Protein 4BPK (pdb70)

Secondary structure (DSSP, 8-state):
-HHHHHHHHHHHHHHHHHHTT--S-HHHHHHHHHHHHHHHHHHHTHHHHHHHHTT----TTTHHHHHHHHHHHHTTT---HHHHHHHHHHHHHHHHHHHHTT-TTHHHHHHHHHHHHIIIIIHHHHHHTT-HHHHHHH-/-HHHHHHHHHHHHHHHHHTT--S-HHHHHHHHHHHHHHHHHHHTHHHHHHHHTT----TTTHHHHHHHHHHHHTTT---HHHHHHHHHHHHHHHHHHHHTT-THHHHHHHHHHHHHIIIIIHHHHHHTTHHHHHHHH-/-------------/-------------

Sequence (303 aa):
MSQSNRELVVDFLSYKKLLSSQKGYYSWSQMAAVVKQALREAGDEFELRYRRRAFSDLTSQLHHITPGTAYQSFEQQVVVNELFRRDGVNWGRIVAFFSFGGALCVESVDKEMQQVLVSRIAAWMATYYLNDDHHLLEPWIQENGGWDTFVELYSQSSNREELVVDFLSYKKLSSQKGYSWSQMAAVKQQALREAGDEFELRYRRAFSSDLTSQLHITPGTAYQSFEQVVNELFRDGVNWGRIVAFFSFGGALCVESSVDKEMQVLLVSRIAAWMATYLNDHLEPWIQENGGWDTFVELYARIGARMADLNQYARRIGARMADLNQY

Radius of gyration: 21.23 Å; Cα contacts (8 Å, |Δi|>4): 357; chains: 4; bounding box: 52×61×43 Å

B-factor: mean 47.4, std 17.49, range [17.26, 130.17]

Foldseek 3Di:
DVVVVVVVVQVVVQVVQVVVPHGPDPVSLLVVLLVVLLVVVCVVCVVVLCVVLVVDDDDPVCLVVVLVVVLCVLQVPHDDVNSVSVNVNVLVSSCVVCVVVVNNVCNVVSVVVSVVCCVPPPQVVCVVQPHSSVVSVVD/DVVVVVVVLVVVQVVQVVVVHGPDPVSLLVVLLVVLLVVLCVVCVPVNCVVLVVDDDDPVCLVVSLCVVLCVLAVPHDDVSSVSVNVNVLVSSCVVCVVVPNNVCNVVSVVVSVVCCVPPVVVVQVVVPHSSVVSVVD/DVVVPQVVVCPCD/DVVVPQVVVCCCD

InterPro domains:
  IPR002475 Bcl2-like [PS50062] (90-190)
  IPR003093 Apoptosis regulator, Bcl-2 protein, BH4 [PF02180] (1-26)
  IPR003093 Apoptosis regulator, Bcl-2 protein, BH4 [PS50063] (5-24)
  IPR003093 Apoptosis regulator, Bcl-2 protein, BH4 [SM00265] (1-27)
  IPR004725 Apoptosis regulator, Bcl-2/ BclX [TIGR00865] (1-233)
  IPR013279 Apoptosis regulator, Bcl-X [PR01864] (1-16)
  IPR013279 Apoptosis regulator, Bcl-X [PR01864] (17-32)
  IPR013279 Apoptosis regulator, Bcl-X [PR01864] (80-96)
  IPR013279 Apoptosis regulator, Bcl-X [PR01864] (99-110)
  IPR013279 Apoptosis regulator, Bcl-X [PR01864] (118-129)
  IPR020717 Apoptosis regulator, Bcl-2, BH1 motif, conserved site [PS01080] (130-148)
  IPR020726 Apoptosis regulator, Bcl-2, BH2 motif, conserved site [PS01258] (181-192)
  IPR020728 Apoptosis regulator, Bcl-2, BH3 motif, conserved site [PS01259] (86-100)
  IPR020731 Apoptosis regulator, Bcl-2, BH4 motif, conserved site [PS01260] (4-24)
  IPR026298 Bcl-2 family [PR01862] (123-135)
  IPR026298 Bcl-2 family [PR01862] (136-164)
  IPR026298 Bcl-2 family [PR01862] (165-189)
  IPR026298 Bcl-2 family [PTHR11256] (2-211)
  IPR026298 Bcl-2 family [cd06845] (81-194)
  IPR036834 Bcl-2-like superfamily [G3DSA:1.10.437.10] (1-209)

Structure (mmCIF, N/CA/C/O backbone):
data_4BPK
#
_entry.id   4BPK
#
_cell.length_a   65.175
_cell.length_b   72.133
_cell.length_c   80.579
_cell.angle_alpha   90.00
_cell.angle_beta   90.00
_cell.angle_gamma   90.00
#
_symmetry.space_group_name_H-M   'P 21 21 21'
#
loop_
_entity.id
_entity.type
_entity.pdbx_description
1 polymer 'BCL-2-LIKE PROTEIN 1'
2 polymer 'ALPHA BETA BH3-PEPTIDE'
3 non-polymer 'CADMIUM ION'
4 non-polymer 1,2-ETHANEDIOL
5 water water
#
loop_
_atom_site.group_PDB
_atom_site.id
_atom_site.type_symbol
_atom_site.label_atom_id
_atom_site.label_alt_id
_atom_site.label_comp_id
_atom_site.label_asym_id
_atom_site.label_entity_id
_atom_site.label_seq_id
_atom_site.pdbx_PDB_ins_code
_atom_site.Cartn_x
_atom_site.Cartn_y
_atom_site.Cartn_z
_atom_site.occupancy
_atom_site.B_iso_or_equiv
_atom_site.auth_seq_id
_atom_site.auth_comp_id
_atom_site.auth_asym_id
_atom_site.auth_atom_id
_atom_site.pdbx_PDB_model_num
ATOM 1 N N . MET A 1 5 ? 22.626 -42.431 -26.465 1.00 75.82 1 MET A N 1
ATOM 2 C CA . MET A 1 5 ? 22.652 -42.995 -25.118 1.00 71.68 1 MET A CA 1
ATOM 3 C C . MET A 1 5 ? 23.761 -42.395 -24.251 1.00 65.88 1 MET A C 1
ATOM 4 O O . MET A 1 5 ? 23.537 -42.063 -23.084 1.00 61.05 1 MET A O 1
ATOM 9 N N . SER A 1 6 ? 24.954 -42.254 -24.822 1.00 62.92 2 SER A N 1
ATOM 10 C CA . SER A 1 6 ? 26.098 -41.759 -24.065 1.00 59.04 2 SER A CA 1
ATOM 11 C C . SER A 1 6 ? 25.968 -40.279 -23.719 1.00 54.14 2 SER A C 1
ATOM 12 O O . SER A 1 6 ? 26.330 -39.862 -22.618 1.00 49.24 2 SER A O 1
ATOM 15 N N . GLN A 1 7 ? 25.470 -39.491 -24.670 1.00 51.16 3 GLN A N 1
ATOM 16 C CA . GLN A 1 7 ? 25.292 -38.066 -24.456 1.00 49.92 3 GLN A CA 1
ATOM 17 C C . GLN A 1 7 ? 24.226 -37.847 -23.387 1.00 44.88 3 GLN A C 1
ATOM 18 O O . GLN A 1 7 ? 24.369 -36.981 -22.530 1.00 43.60 3 GLN A O 1
ATOM 24 N N . SER A 1 8 ? 23.161 -38.642 -23.449 1.00 42.75 4 SER A N 1
ATOM 25 C CA . SER A 1 8 ? 22.079 -38.574 -22.477 1.00 40.39 4 SER A CA 1
ATOM 26 C C . SER A 1 8 ? 22.603 -38.889 -21.089 1.00 32.45 4 SER A C 1
ATOM 27 O O . SER A 1 8 ? 22.272 -38.213 -20.131 1.00 28.91 4 SER A O 1
ATOM 30 N N . ASN A 1 9 ? 23.409 -39.941 -20.987 1.00 33.17 5 ASN A N 1
ATOM 31 C CA . ASN A 1 9 ? 23.916 -40.360 -19.687 1.00 31.88 5 ASN A CA 1
ATOM 32 C C . ASN A 1 9 ? 24.812 -39.305 -19.101 1.00 30.21 5 ASN A C 1
ATOM 33 O O . ASN A 1 9 ? 24.720 -38.992 -17.926 1.00 27.21 5 ASN A O 1
ATOM 38 N N . ARG A 1 10 ? 25.689 -38.769 -19.941 1.00 28.41 6 ARG A N 1
ATOM 39 C CA . ARG A 1 10 ? 26.569 -37.684 -19.560 1.00 32.24 6 ARG A CA 1
ATOM 40 C C . ARG A 1 10 ? 25.755 -36.491 -19.035 1.00 29.85 6 ARG A C 1
ATOM 41 O O . ARG A 1 10 ? 26.071 -35.944 -17.984 1.00 28.65 6 ARG A O 1
ATOM 49 N N . GLU A 1 11 ? 24.694 -36.117 -19.753 1.00 29.70 7 GLU A N 1
ATOM 50 C CA . GLU A 1 11 ? 23.854 -34.983 -19.347 1.00 30.72 7 GLU A CA 1
ATOM 51 C C . GLU A 1 11 ? 23.202 -35.218 -18.002 1.00 24.07 7 GLU A C 1
ATOM 52 O O . GLU A 1 11 ? 23.025 -34.292 -17.227 1.00 21.01 7 GLU A O 1
ATOM 58 N N . LEU A 1 12 ? 22.786 -36.462 -17.755 1.00 21.86 8 LEU A N 1
ATOM 59 C CA . LEU A 1 12 ? 22.156 -36.804 -16.503 1.00 19.04 8 LEU A CA 1
ATOM 60 C C . LEU A 1 12 ? 23.127 -36.680 -15.324 1.00 17.33 8 LEU A C 1
ATOM 61 O O . LEU A 1 12 ? 22.786 -36.134 -14.277 1.00 18.62 8 LEU A O 1
ATOM 66 N N . VAL A 1 13 ? 24.325 -37.230 -15.483 1.00 18.94 9 VAL A N 1
ATOM 67 C CA . VAL A 1 13 ? 25.376 -37.066 -14.481 1.00 18.14 9 VAL A CA 1
ATOM 68 C C . VAL A 1 13 ? 25.664 -35.582 -14.183 1.00 18.82 9 VAL A C 1
ATOM 69 O O . VAL A 1 13 ? 25.682 -35.162 -13.030 1.00 21.31 9 VAL A O 1
ATOM 73 N N . VAL A 1 14 ? 25.888 -34.800 -15.226 1.00 21.37 10 VAL A N 1
ATOM 74 C CA . VAL A 1 14 ? 26.210 -33.382 -15.042 1.00 25.41 10 VAL A CA 1
ATOM 75 C C . VAL A 1 14 ? 25.061 -32.650 -14.354 1.00 23.34 10 VAL A C 1
ATOM 76 O O . VAL A 1 14 ? 25.275 -31.825 -13.481 1.00 23.52 10 VAL A O 1
ATOM 80 N N . ASP A 1 15 ? 23.836 -32.983 -14.730 1.00 23.71 11 ASP A N 1
ATOM 81 C CA . ASP A 1 15 ? 22.688 -32.366 -14.098 1.00 21.83 11 ASP A CA 1
ATOM 82 C C . ASP A 1 15 ? 22.665 -32.636 -12.599 1.00 22.61 11 ASP A C 1
ATOM 83 O O . ASP A 1 15 ? 22.513 -31.716 -11.796 1.00 20.76 11 ASP A O 1
ATOM 88 N N . PHE A 1 16 ? 22.859 -33.895 -12.216 1.00 21.33 12 PHE A N 1
ATOM 89 C CA . PHE A 1 16 ? 22.759 -34.273 -10.817 1.00 22.16 12 PHE A CA 1
ATOM 90 C C . PHE A 1 16 ? 23.903 -33.670 -9.997 1.00 22.01 12 PHE A C 1
ATOM 91 O O . PHE A 1 16 ? 23.691 -33.101 -8.914 1.00 22.80 12 PHE A O 1
ATOM 99 N N . LEU A 1 17 ? 25.113 -33.781 -10.536 1.00 23.79 13 LEU A N 1
ATOM 100 C CA . LEU A 1 17 ? 26.267 -33.166 -9.908 1.00 23.01 13 LEU A CA 1
ATOM 101 C C . LEU A 1 17 ? 26.131 -31.655 -9.755 1.00 28.16 13 LEU A C 1
ATOM 102 O O . LEU A 1 17 ? 26.489 -31.126 -8.715 1.00 28.78 13 LEU A O 1
ATOM 107 N N . SER A 1 18 ? 25.626 -30.974 -10.784 1.00 28.23 14 SER A N 1
ATOM 108 C CA . SER A 1 18 ? 25.354 -29.536 -10.686 1.00 25.85 14 SER A CA 1
ATOM 109 C C . SER A 1 18 ? 24.465 -29.241 -9.485 1.00 31.23 14 SER A C 1
ATOM 110 O O . SER A 1 18 ? 24.736 -28.314 -8.719 1.00 31.33 14 SER A O 1
ATOM 113 N N . TYR A 1 19 ? 23.395 -30.025 -9.336 1.00 25.06 15 TYR A N 1
ATOM 114 C CA . TYR A 1 19 ? 22.441 -29.838 -8.248 1.00 26.47 15 TYR A CA 1
ATOM 115 C C . TYR A 1 19 ? 23.075 -29.988 -6.868 1.00 30.74 15 TYR A C 1
ATOM 116 O O . TYR A 1 19 ? 22.928 -29.119 -6.001 1.00 32.44 15 TYR A O 1
ATOM 125 N N A LYS A 1 20 ? 23.762 -31.101 -6.660 0.68 31.90 16 LYS A N 1
ATOM 126 N N B LYS A 1 20 ? 23.801 -31.089 -6.680 0.32 31.43 16 LYS A N 1
ATOM 127 C CA A LYS A 1 20 ? 24.353 -31.396 -5.368 0.68 33.36 16 LYS A CA 1
ATOM 128 C CA B LYS A 1 20 ? 24.471 -31.404 -5.418 0.32 33.12 16 LYS A CA 1
ATOM 129 C C A LYS A 1 20 ? 25.452 -30.415 -5.005 0.68 34.25 16 LYS A C 1
ATOM 130 C C B LYS A 1 20 ? 25.374 -30.290 -4.929 0.32 34.16 16 LYS A C 1
ATOM 131 O O A LYS A 1 20 ? 25.606 -30.050 -3.842 0.68 35.46 16 LYS A O 1
ATOM 132 O O B LYS A 1 20 ? 25.247 -29.824 -3.796 0.32 35.57 16 LYS A O 1
ATOM 143 N N A LEU A 1 21 ? 26.207 -29.972 -6.001 0.68 31.06 17 LEU A N 1
ATOM 144 N N B LEU A 1 21 ? 26.305 -29.891 -5.788 0.32 31.74 17 LEU A N 1
ATOM 145 C CA A LEU A 1 21 ? 27.196 -28.933 -5.763 0.68 34.30 17 LEU A CA 1
ATOM 146 C CA B LEU A 1 21 ? 27.237 -28.820 -5.478 0.32 35.14 17 LEU A CA 1
ATOM 147 C C A LEU A 1 21 ? 26.549 -27.631 -5.302 0.68 38.22 17 LEU A C 1
ATOM 148 C C B LEU A 1 21 ? 26.501 -27.549 -5.074 0.32 38.48 17 LEU A C 1
ATOM 149 O O A LEU A 1 21 ? 27.103 -26.924 -4.460 0.68 39.95 17 LEU A O 1
ATOM 150 O O B LEU A 1 21 ? 26.881 -26.882 -4.110 0.32 40.52 17 LEU A O 1
ATOM 159 N N A SER A 1 22 ? 25.380 -27.319 -5.850 0.68 34.91 18 SER A N 1
ATOM 160 N N B SER A 1 22 ? 25.440 -27.232 -5.812 0.32 35.64 18 SER A N 1
ATOM 161 C CA A SER A 1 22 ? 24.719 -26.054 -5.515 0.68 36.87 18 SER A CA 1
ATOM 162 C CA B SER A 1 22 ? 24.639 -26.042 -5.540 0.32 37.37 18 SER A CA 1
ATOM 163 C C A SER A 1 22 ? 24.023 -26.080 -4.156 0.68 40.35 18 SER A C 1
ATOM 164 C C B SER A 1 22 ? 24.023 -26.077 -4.150 0.32 40.18 18 SER A C 1
ATOM 165 O O A SER A 1 22 ? 23.823 -25.038 -3.529 0.68 40.15 18 SER A O 1
ATOM 166 O O B SER A 1 22 ? 23.873 -25.040 -3.502 0.32 42.80 18 SER A O 1
ATOM 171 N N . GLN A 1 23 ? 23.666 -27.270 -3.692 1.00 36.54 19 GLN A N 1
ATOM 172 C CA . GLN A 1 23 ? 23.030 -27.410 -2.393 1.00 44.76 19 GLN A CA 1
ATOM 173 C C . GLN A 1 23 ? 23.993 -27.109 -1.248 1.00 49.35 19 GLN A C 1
ATOM 174 O O . GLN A 1 23 ? 23.565 -26.820 -0.129 1.00 48.12 19 GLN A O 1
ATOM 180 N N . LYS A 1 24 ? 25.286 -27.186 -1.542 1.00 48.45 20 LYS A N 1
ATOM 181 C CA . LYS A 1 24 ? 26.324 -26.921 -0.555 1.00 56.22 20 LYS A CA 1
ATOM 182 C C . LYS A 1 24 ? 26.955 -25.566 -0.814 1.00 59.58 20 LYS A C 1
ATOM 183 O O . LYS A 1 24 ? 27.870 -25.160 -0.107 1.00 60.22 20 LYS A O 1
ATOM 189 N N . GLY A 1 25 ? 26.471 -24.872 -1.839 1.00 58.13 21 GLY A N 1
ATOM 190 C CA . GLY A 1 25 ? 26.941 -23.528 -2.124 1.00 58.24 21 GLY A CA 1
ATOM 191 C C . GLY A 1 25 ? 27.978 -23.384 -3.226 1.00 56.02 21 GLY A C 1
ATOM 192 O O . GLY A 1 25 ? 28.505 -22.294 -3.435 1.00 58.27 21 GLY A O 1
ATOM 193 N N A TYR A 1 26 ? 28.254 -24.486 -3.927 0.80 48.28 22 TYR A N 1
ATOM 194 N N B TYR A 1 26 ? 28.285 -24.460 -3.942 0.20 49.31 22 TYR A N 1
ATOM 195 C CA A TYR A 1 26 ? 29.236 -24.509 -5.008 0.80 48.00 22 TYR A CA 1
ATOM 196 C CA B TYR A 1 26 ? 29.230 -24.341 -5.050 0.20 48.63 22 TYR A CA 1
ATOM 197 C C A TYR A 1 26 ? 28.552 -24.533 -6.390 0.80 44.47 22 TYR A C 1
ATOM 198 C C B TYR A 1 26 ? 28.546 -24.539 -6.401 0.20 45.49 22 TYR A C 1
ATOM 199 O O A TYR A 1 26 ? 27.327 -24.445 -6.480 0.80 46.70 22 TYR A O 1
ATOM 200 O O B TYR A 1 26 ? 27.320 -24.584 -6.482 0.20 44.62 22 TYR A O 1
ATOM 217 N N . SER A 1 27 ? 29.340 -24.639 -7.461 1.00 43.62 23 SER A N 1
ATOM 218 C CA . SER A 1 27 ? 28.784 -24.807 -8.811 1.00 41.64 23 SER A CA 1
ATOM 219 C C . SER A 1 27 ? 29.667 -25.651 -9.753 1.00 40.48 23 SER A C 1
ATOM 220 O O . SER A 1 27 ? 30.887 -25.692 -9.621 1.00 44.02 23 SER A O 1
ATOM 223 N N . TRP A 1 28 ? 29.022 -26.311 -10.706 1.00 36.59 24 TRP A N 1
ATOM 224 C CA . TRP A 1 28 ? 29.668 -27.156 -11.708 1.00 33.86 24 TRP A CA 1
ATOM 225 C C . TRP A 1 28 ? 30.386 -26.311 -12.745 1.00 39.56 24 TRP A C 1
ATOM 226 O O . TRP A 1 28 ? 31.477 -26.657 -13.199 1.00 38.88 24 TRP A O 1
ATOM 237 N N . SER A 1 29 ? 29.780 -25.183 -13.102 1.00 40.01 25 SER A N 1
ATOM 238 C CA . SER A 1 29 ? 30.290 -24.345 -14.174 1.00 39.42 25 SER A CA 1
ATOM 239 C C . SER A 1 29 ? 29.645 -22.980 -14.073 1.00 40.11 25 SER A C 1
ATOM 240 O O . SER A 1 29 ? 28.701 -22.794 -13.300 1.00 38.61 25 SER A O 1
ATOM 243 N N . GLN A 1 30 ? 30.156 -22.027 -14.852 1.00 40.76 26 GLN A N 1
ATOM 244 C CA . GLN A 1 30 ? 29.565 -20.690 -14.910 1.00 42.93 26 GLN A CA 1
ATOM 245 C C . GLN A 1 30 ? 28.115 -20.755 -15.404 1.00 42.14 26 GLN A C 1
ATOM 246 O O . GLN A 1 30 ? 27.214 -20.182 -14.790 1.00 44.17 26 GLN A O 1
ATOM 252 N N . MET A 1 31 ? 27.878 -21.482 -16.536 1.00 37.67 83 MET A N 1
ATOM 253 C CA . MET A 1 31 ? 26.499 -21.674 -17.026 1.00 31.10 83 MET A CA 1
ATOM 254 C C . MET A 1 31 ? 25.603 -22.276 -15.957 1.00 37.08 83 MET A C 1
ATOM 255 O O . MET A 1 31 ? 24.462 -21.847 -15.811 1.00 33.43 83 MET A O 1
ATOM 260 N N . ALA A 1 32 ? 26.095 -23.260 -15.199 1.00 31.34 84 ALA A N 1
ATOM 261 C CA . ALA A 1 32 ? 25.252 -23.839 -14.146 1.00 29.88 84 ALA A CA 1
ATOM 262 C C . ALA A 1 32 ? 24.998 -22.815 -13.039 1.00 32.59 84 ALA A C 1
ATOM 263 O O . ALA A 1 32 ? 23.915 -22.784 -12.424 1.00 31.23 84 ALA A O 1
ATOM 265 N N . ALA A 1 33 ? 25.982 -21.959 -12.794 1.00 31.79 85 ALA A N 1
ATOM 266 C CA . ALA A 1 33 ? 25.799 -20.891 -11.819 1.00 36.36 85 ALA A CA 1
ATOM 267 C C . ALA A 1 33 ? 24.698 -19.914 -12.253 1.00 32.49 85 ALA A C 1
ATOM 268 O O . ALA A 1 33 ? 23.886 -19.506 -11.440 1.00 32.57 85 ALA A O 1
ATOM 270 N N A VAL A 1 34 ? 24.694 -19.557 -13.534 0.50 34.90 86 VAL A N 1
ATOM 271 N N B VAL A 1 34 ? 24.692 -19.558 -13.534 0.50 34.89 86 VAL A N 1
ATOM 272 C CA A VAL A 1 34 ? 23.698 -18.641 -14.093 0.50 32.92 86 VAL A CA 1
ATOM 273 C CA B VAL A 1 34 ? 23.696 -18.637 -14.089 0.50 32.92 86 VAL A CA 1
ATOM 274 C C A VAL A 1 34 ? 22.294 -19.236 -14.035 0.50 31.17 86 VAL A C 1
ATOM 275 C C B VAL A 1 34 ? 22.292 -19.234 -14.042 0.50 31.17 86 VAL A C 1
ATOM 276 O O A VAL A 1 34 ? 21.325 -18.563 -13.650 0.50 33.60 86 VAL A O 1
ATOM 277 O O B VAL A 1 34 ? 21.319 -18.559 -13.669 0.50 33.58 86 VAL A O 1
ATOM 284 N N . LYS A 1 35 ? 22.185 -20.503 -14.414 1.00 28.22 87 LYS A N 1
ATOM 285 C CA . LYS A 1 35 ? 20.917 -21.196 -14.365 1.00 23.64 87 LYS A CA 1
ATOM 286 C C . LYS A 1 35 ? 20.353 -21.213 -12.954 1.00 28.05 87 LYS A C 1
ATOM 287 O O . LYS A 1 35 ? 19.187 -20.919 -12.746 1.00 25.88 87 LYS A O 1
ATOM 293 N N . GLN A 1 36 ? 21.175 -21.578 -11.977 1.00 28.98 88 GLN A N 1
ATOM 294 C CA . GLN A 1 36 ? 20.695 -21.622 -10.600 1.00 28.62 88 GLN A CA 1
ATOM 295 C C . GLN A 1 36 ? 20.328 -20.251 -10.028 1.00 28.20 88 GLN A C 1
ATOM 296 O O . GLN A 1 36 ? 19.361 -20.147 -9.280 1.00 32.77 88 GLN A O 1
ATOM 302 N N . ALA A 1 37 ? 21.095 -19.213 -10.364 1.00 30.12 89 ALA A N 1
ATOM 303 C CA . ALA A 1 37 ? 20.807 -17.880 -9.855 1.00 33.63 89 ALA A CA 1
ATOM 304 C C . ALA A 1 37 ? 19.501 -17.400 -10.473 1.00 31.21 89 ALA A C 1
ATOM 305 O O . ALA A 1 37 ? 18.694 -16.730 -9.816 1.00 33.07 89 ALA A O 1
ATOM 307 N N . LEU A 1 38 ? 19.301 -17.737 -11.742 1.00 28.06 90 LEU A N 1
ATOM 308 C CA . LEU A 1 38 ? 18.086 -17.334 -12.429 1.00 31.02 90 LEU A CA 1
ATOM 309 C C . LEU A 1 38 ? 16.867 -18.061 -11.847 1.00 33.18 90 LEU A C 1
ATOM 310 O O . LEU A 1 38 ? 15.820 -17.449 -11.633 1.00 31.69 90 LEU A O 1
ATOM 315 N N . ARG A 1 39 ? 16.997 -19.367 -11.595 1.00 28.81 91 ARG A N 1
ATOM 316 C CA . ARG A 1 39 ? 15.976 -20.138 -10.873 1.00 26.72 91 ARG A CA 1
ATOM 317 C C . ARG A 1 39 ? 15.585 -19.500 -9.544 1.00 32.22 91 ARG A C 1
ATOM 318 O O . ARG A 1 39 ? 14.395 -19.340 -9.238 1.00 33.66 91 ARG A O 1
ATOM 326 N N . GLU A 1 40 ? 16.581 -19.117 -8.754 1.00 36.55 92 GLU A N 1
ATOM 327 C CA . GLU A 1 40 ? 16.293 -18.566 -7.442 1.00 34.61 92 GLU A CA 1
ATOM 328 C C . GLU A 1 40 ? 15.726 -17.153 -7.516 1.00 36.65 92 GLU A C 1
ATOM 329 O O . GLU A 1 40 ? 14.865 -16.784 -6.719 1.00 40.07 92 GLU A O 1
ATOM 335 N N . ALA A 1 41 ? 16.212 -16.371 -8.474 1.00 36.52 93 ALA A N 1
ATOM 336 C CA . ALA A 1 41 ? 15.733 -15.006 -8.655 1.00 38.71 93 ALA A CA 1
ATOM 337 C C . ALA A 1 41 ? 14.254 -15.019 -9.038 1.00 37.84 93 ALA A C 1
ATOM 338 O O . ALA A 1 41 ? 13.482 -14.195 -8.551 1.00 39.45 93 ALA A O 1
ATOM 340 N N . GLY A 1 42 ? 13.874 -15.976 -9.890 1.00 36.44 94 GLY A N 1
ATOM 341 C CA . GLY A 1 42 ? 12.490 -16.171 -10.298 1.00 33.45 94 GLY A CA 1
ATOM 342 C C . GLY A 1 42 ? 11.580 -16.593 -9.160 1.00 37.14 94 GLY A C 1
ATOM 343 O O . GLY A 1 42 ? 10.451 -16.089 -9.017 1.00 32.40 94 GLY A O 1
ATOM 344 N N . ASP A 1 43 ? 12.052 -17.526 -8.341 1.00 30.44 95 ASP A N 1
ATOM 345 C CA . ASP A 1 43 ? 11.322 -17.871 -7.132 1.00 36.68 95 ASP A CA 1
ATOM 346 C C . ASP A 1 43 ? 11.091 -16.640 -6.261 1.00 38.59 95 ASP A C 1
ATOM 347 O O . ASP A 1 43 ? 9.971 -16.388 -5.816 1.00 41.20 95 ASP A O 1
ATOM 352 N N . GLU A 1 44 ? 12.162 -15.889 -6.013 1.00 38.50 96 GLU A N 1
ATOM 353 C CA . GLU A 1 44 ? 12.103 -14.696 -5.168 1.00 44.90 96 GLU A CA 1
ATOM 354 C C . GLU A 1 44 ? 11.096 -13.671 -5.698 1.00 46.78 96 GLU A C 1
ATOM 355 O O . GLU A 1 44 ? 10.253 -13.144 -4.940 1.00 45.14 96 GLU A O 1
ATOM 361 N N . PHE A 1 45 ? 11.188 -13.401 -6.999 1.00 43.83 97 PHE A N 1
ATOM 362 C CA . PHE A 1 45 ? 10.283 -12.486 -7.696 1.00 41.69 97 PHE A CA 1
ATOM 363 C C . PHE A 1 45 ? 8.823 -12.891 -7.531 1.00 39.97 97 PHE A C 1
ATOM 364 O O . PHE A 1 45 ? 7.984 -12.072 -7.175 1.00 40.81 97 PHE A O 1
ATOM 372 N N . GLU A 1 46 ? 8.531 -14.159 -7.792 1.00 38.14 98 GLU A N 1
ATOM 373 C CA . GLU A 1 46 ? 7.160 -14.665 -7.723 1.00 36.94 98 GLU A CA 1
ATOM 374 C C . GLU A 1 46 ? 6.596 -14.760 -6.296 1.00 41.07 98 GLU A C 1
ATOM 375 O O . GLU A 1 46 ? 5.384 -14.641 -6.085 1.00 42.96 98 GLU A O 1
ATOM 381 N N . LEU A 1 47 ? 7.474 -14.981 -5.320 1.00 42.95 99 LEU A N 1
ATOM 382 C CA . LEU A 1 47 ? 7.064 -15.081 -3.914 1.00 47.60 99 LEU A CA 1
ATOM 383 C C . LEU A 1 47 ? 6.864 -13.720 -3.248 1.00 54.49 99 LEU A C 1
ATOM 384 O O . LEU A 1 47 ? 5.856 -13.485 -2.573 1.00 56.32 99 LEU A O 1
ATOM 389 N N . ARG A 1 48 ? 7.820 -12.819 -3.450 1.00 54.09 100 ARG A N 1
ATOM 390 C CA . ARG A 1 48 ? 7.748 -11.492 -2.864 1.00 58.21 100 ARG A CA 1
ATOM 391 C C . ARG A 1 48 ? 6.551 -10.723 -3.403 1.00 61.11 100 ARG A C 1
ATOM 392 O O . ARG A 1 48 ? 6.011 -9.842 -2.727 1.00 61.11 100 ARG A O 1
ATOM 400 N N . TYR A 1 49 ? 6.127 -11.060 -4.617 1.00 55.04 101 TYR A N 1
ATOM 401 C CA . TYR A 1 49 ? 4.999 -10.365 -5.234 1.00 56.55 101 TYR A CA 1
ATOM 402 C C . TYR A 1 49 ? 3.893 -11.338 -5.613 1.00 49.34 101 TYR A C 1
ATOM 403 O O . TYR A 1 49 ? 3.308 -11.238 -6.689 1.00 46.91 101 TYR A O 1
ATOM 412 N N A ARG A 1 50 ? 3.597 -12.260 -4.702 0.68 53.54 102 ARG A N 1
ATOM 413 N N B ARG A 1 50 ? 3.624 -12.275 -4.704 0.32 53.55 102 ARG A N 1
ATOM 414 C CA A ARG A 1 50 ? 2.672 -13.357 -4.966 0.68 53.10 102 ARG A CA 1
ATOM 415 C CA B ARG A 1 50 ? 2.655 -13.353 -4.907 0.32 53.39 102 ARG A CA 1
ATOM 416 C C A ARG A 1 50 ? 1.277 -12.894 -5.386 0.68 52.20 102 ARG A C 1
ATOM 417 C C B ARG A 1 50 ? 1.299 -12.871 -5.396 0.32 53.78 102 ARG A C 1
ATOM 418 O O A ARG A 1 50 ? 0.711 -13.416 -6.340 0.68 49.90 102 ARG A O 1
ATOM 419 O O B ARG A 1 50 ? 0.784 -13.357 -6.400 0.32 49.64 102 ARG A O 1
ATOM 434 N N . ARG A 1 51 ? 0.723 -11.918 -4.673 1.00 56.24 103 ARG A N 1
ATOM 435 C CA . ARG A 1 51 ? -0.611 -11.436 -4.986 1.00 58.01 103 ARG A CA 1
ATOM 436 C C . ARG A 1 51 ? -0.642 -10.787 -6.364 1.00 54.24 103 ARG A C 1
ATOM 437 O O . ARG A 1 51 ? -1.494 -11.107 -7.181 1.00 53.23 103 ARG A O 1
ATOM 445 N N . ALA A 1 52 ? 0.299 -9.887 -6.619 1.00 52.65 104 ALA A N 1
ATOM 446 C CA . ALA A 1 52 ? 0.415 -9.246 -7.923 1.00 54.87 104 ALA A CA 1
ATOM 447 C C . ALA A 1 52 ? 0.612 -10.279 -9.035 1.00 48.79 104 ALA A C 1
ATOM 448 O O . ALA A 1 52 ? 0.057 -10.157 -10.130 1.00 45.00 104 ALA A O 1
ATOM 450 N N . PHE A 1 53 ? 1.402 -11.299 -8.738 1.00 43.94 105 PHE A N 1
ATOM 451 C CA . PHE A 1 53 ? 1.767 -12.281 -9.747 1.00 43.04 105 PHE A CA 1
ATOM 452 C C . PHE A 1 53 ? 0.569 -13.123 -10.161 1.00 41.40 105 PHE A C 1
ATOM 453 O O . PHE A 1 53 ? 0.301 -13.301 -11.354 1.00 42.84 105 PHE A O 1
ATOM 461 N N . SER A 1 54 ? -0.142 -13.641 -9.166 1.00 45.06 106 SER A N 1
ATOM 462 C CA . SER A 1 54 ? -1.385 -14.358 -9.393 1.00 52.43 106 SER A CA 1
ATOM 463 C C . SER A 1 54 ? -2.426 -13.491 -10.098 1.00 54.77 106 SER A C 1
ATOM 464 O O . SER A 1 54 ? -3.083 -13.955 -11.029 1.00 55.17 106 SER A O 1
ATOM 467 N N . ASP A 1 55 ? -2.588 -12.244 -9.642 1.00 48.60 107 ASP A N 1
ATOM 468 C CA . ASP A 1 55 ? -3.544 -11.329 -10.252 1.00 51.67 107 ASP A CA 1
ATOM 469 C C . ASP A 1 55 ? -3.271 -11.125 -11.743 1.00 51.48 107 ASP A C 1
ATOM 470 O O . ASP A 1 55 ? -4.167 -11.254 -12.574 1.00 46.80 107 ASP A O 1
ATOM 475 N N . LEU A 1 56 ? -2.027 -10.795 -12.069 1.00 47.05 108 LEU A N 1
ATOM 476 C CA . LEU A 1 56 ? -1.632 -10.537 -13.446 1.00 45.63 108 LEU A CA 1
ATOM 477 C C . LEU A 1 56 ? -1.753 -11.784 -14.332 1.00 45.67 108 LEU A C 1
ATOM 478 O O . LEU A 1 56 ? -2.287 -11.722 -15.439 1.00 49.89 108 LEU A O 1
ATOM 483 N N . THR A 1 57 ? -1.260 -12.913 -13.843 1.00 38.91 109 THR A N 1
ATOM 484 C CA . THR A 1 57 ? -1.189 -14.106 -14.686 1.00 44.87 109 THR A CA 1
ATOM 485 C C . THR A 1 57 ? -2.552 -14.751 -14.861 1.00 46.68 109 THR A C 1
ATOM 486 O O . THR A 1 57 ? -2.812 -15.401 -15.871 1.00 44.07 109 THR A O 1
ATOM 490 N N . SER A 1 58 ? -3.438 -14.537 -13.892 1.00 48.37 110 SER A N 1
ATOM 491 C CA . SER A 1 58 ? -4.791 -15.066 -13.981 1.00 45.91 110 SER A CA 1
ATOM 492 C C . SER A 1 58 ? -5.574 -14.386 -15.111 1.00 46.70 110 SER A C 1
ATOM 493 O O . SER A 1 58 ? -6.675 -14.817 -15.458 1.00 51.70 110 SER A O 1
ATOM 496 N N . GLN A 1 59 ? -5.022 -13.306 -15.660 1.00 44.56 111 GLN A N 1
ATOM 497 C CA . GLN A 1 59 ? -5.699 -12.558 -16.722 1.00 48.23 111 GLN A CA 1
ATOM 498 C C . GLN A 1 59 ? -5.371 -13.106 -18.110 1.00 50.68 111 GLN A C 1
ATOM 499 O O . GLN A 1 59 ? -6.114 -12.869 -19.057 1.00 52.37 111 GLN A O 1
ATOM 505 N N . LEU A 1 60 ? -4.258 -13.832 -18.212 1.00 49.81 112 LEU A N 1
ATOM 506 C CA . LEU A 1 60 ? -3.797 -14.443 -19.467 1.00 52.25 112 LEU A CA 1
ATOM 507 C C . LEU A 1 60 ? -4.844 -15.341 -20.149 1.00 59.66 112 LEU A C 1
ATOM 508 O O . LEU A 1 60 ? -5.487 -16.171 -19.496 1.00 58.29 112 LEU A O 1
ATOM 513 N N A HIS A 1 61 ? -5.022 -15.173 -21.460 0.52 62.16 113 HIS A N 1
ATOM 514 N N B HIS A 1 61 ? -5.000 -15.139 -21.456 0.48 62.06 113 HIS A N 1
ATOM 515 C CA A HIS A 1 61 ? -5.986 -15.974 -22.229 0.52 64.38 113 HIS A CA 1
ATOM 516 C CA B HIS A 1 61 ? -5.910 -15.922 -22.283 0.48 66.04 113 HIS A CA 1
ATOM 517 C C A HIS A 1 61 ? -5.414 -16.379 -23.595 0.52 68.74 113 HIS A C 1
ATOM 518 C C B HIS A 1 61 ? -5.255 -16.290 -23.593 0.48 69.11 113 HIS A C 1
ATOM 519 O O A HIS A 1 61 ? -5.688 -15.732 -24.608 0.52 71.35 113 HIS A O 1
ATOM 520 O O B HIS A 1 61 ? -5.319 -15.540 -24.570 0.48 70.70 113 HIS A O 1
ATOM 533 N N . ILE A 1 62 ? -4.628 -17.456 -23.607 1.00 68.00 114 ILE A N 1
ATOM 534 C CA . ILE A 1 62 ? -3.889 -17.893 -24.779 1.00 65.90 114 ILE A CA 1
ATOM 535 C C . ILE A 1 62 ? -4.700 -18.713 -25.769 1.00 62.61 114 ILE A C 1
ATOM 536 O O . ILE A 1 62 ? -5.453 -19.605 -25.382 1.00 58.30 114 ILE A O 1
ATOM 541 N N . THR A 1 63 ? -4.522 -18.407 -27.050 1.00 62.15 115 THR A N 1
ATOM 542 C CA . THR A 1 63 ? -4.880 -19.319 -28.127 1.00 64.14 115 THR A CA 1
ATOM 543 C C . THR A 1 63 ? -3.656 -19.496 -29.026 1.00 62.51 115 THR A C 1
ATOM 544 O O . THR A 1 63 ? -2.723 -18.691 -28.969 1.00 56.09 115 THR A O 1
ATOM 548 N N . PRO A 1 64 ? -3.639 -20.563 -29.841 1.00 66.41 116 PRO A N 1
ATOM 549 C CA . PRO A 1 64 ? -2.544 -20.738 -30.801 1.00 62.76 116 PRO A CA 1
ATOM 550 C C . PRO A 1 64 ? -2.376 -19.534 -31.719 1.00 60.04 116 PRO A C 1
ATOM 551 O O . PRO A 1 64 ? -1.256 -19.220 -32.113 1.00 58.03 116 PRO A O 1
ATOM 555 N N . GLY A 1 65 ? -3.476 -18.857 -32.033 1.00 58.62 117 GLY A N 1
ATOM 556 C CA . GLY A 1 65 ? -3.453 -17.737 -32.950 1.00 60.26 117 GLY A CA 1
ATOM 557 C C . GLY A 1 65 ? -3.041 -16.412 -32.340 1.00 56.49 117 GLY A C 1
ATOM 558 O O . GLY A 1 65 ? -2.702 -15.477 -33.066 1.00 62.93 117 GLY A O 1
ATOM 559 N N . THR A 1 66 ? -3.053 -16.330 -31.011 1.00 53.08 118 THR A N 1
ATOM 560 C CA . THR A 1 66 ? -2.758 -15.077 -30.316 1.00 49.82 118 THR A CA 1
ATOM 561 C C . THR A 1 66 ? -1.648 -15.217 -29.298 1.00 47.74 118 THR A C 1
ATOM 562 O O . THR A 1 66 ? -1.316 -14.259 -28.606 1.00 47.34 118 THR A O 1
ATOM 566 N N . ALA A 1 67 ? -1.084 -16.409 -29.185 1.00 47.39 119 ALA A N 1
ATOM 567 C CA . ALA A 1 67 ? -0.031 -16.631 -28.208 1.00 45.45 119 ALA A CA 1
ATOM 568 C C . ALA A 1 67 ? 1.175 -15.734 -28.490 1.00 43.81 119 ALA A C 1
ATOM 569 O O . ALA A 1 67 ? 1.704 -15.066 -27.590 1.00 41.37 119 ALA A O 1
ATOM 571 N N . TYR A 1 68 ? 1.613 -15.709 -29.743 1.00 45.00 120 TYR A N 1
ATOM 572 C CA . TYR A 1 68 ? 2.768 -14.897 -30.084 1.00 46.99 120 TYR A CA 1
ATOM 573 C C . TYR A 1 68 ? 2.486 -13.434 -29.848 1.00 42.30 120 TYR A C 1
ATOM 574 O O . TYR A 1 68 ? 3.320 -12.716 -29.292 1.00 44.87 120 TYR A O 1
ATOM 583 N N . GLN A 1 69 ? 1.304 -13.001 -30.282 1.00 44.17 121 GLN A N 1
ATOM 584 C CA . GLN A 1 69 ? 0.885 -11.616 -30.130 1.00 48.81 121 GLN A CA 1
ATOM 585 C C . GLN A 1 69 ? 0.918 -11.198 -28.665 1.00 46.23 121 GLN A C 1
ATOM 586 O O . GLN A 1 69 ? 1.409 -10.123 -28.335 1.00 44.30 121 GLN A O 1
ATOM 592 N N . SER A 1 70 ? 0.394 -12.050 -27.788 1.00 45.23 122 SER A N 1
ATOM 593 C CA . SER A 1 70 ? 0.388 -11.747 -26.359 1.00 44.21 122 SER A CA 1
ATOM 594 C C . SER A 1 70 ? 1.805 -11.684 -25.789 1.00 42.61 122 SER A C 1
ATOM 595 O O . SER A 1 70 ? 2.112 -10.790 -25.002 1.00 38.87 122 SER A O 1
ATOM 598 N N . PHE A 1 71 ? 2.666 -12.622 -26.192 1.00 37.70 123 PHE A N 1
ATOM 599 C CA . PHE A 1 71 ? 4.069 -12.609 -25.765 1.00 32.32 123 PHE A CA 1
ATOM 600 C C . PHE A 1 71 ? 4.764 -11.296 -26.124 1.00 35.70 123 PHE A C 1
ATOM 601 O O . PHE A 1 71 ? 5.390 -10.657 -25.276 1.00 32.89 123 PHE A O 1
ATOM 609 N N . GLU A 1 72 ? 4.658 -10.910 -27.390 1.00 35.89 124 GLU A N 1
ATOM 610 C CA . GLU A 1 72 ? 5.406 -9.763 -27.898 1.00 41.81 124 GLU A CA 1
ATOM 611 C C . GLU A 1 72 ? 4.957 -8.451 -27.258 1.00 39.67 124 GLU A C 1
ATOM 612 O O . GLU A 1 72 ? 5.767 -7.569 -26.983 1.00 43.63 124 GLU A O 1
ATOM 618 N N A GLN A 1 73 ? 3.659 -8.323 -27.012 0.32 39.38 125 GLN A N 1
ATOM 619 N N B GLN A 1 73 ? 3.658 -8.337 -27.012 0.68 39.06 125 GLN A N 1
ATOM 620 C CA A GLN A 1 73 ? 3.130 -7.082 -26.455 0.32 40.17 125 GLN A CA 1
ATOM 621 C CA B GLN A 1 73 ? 3.100 -7.109 -26.453 0.68 40.05 125 GLN A CA 1
ATOM 622 C C A GLN A 1 73 ? 3.504 -6.901 -24.984 0.32 38.37 125 GLN A C 1
ATOM 623 C C B GLN A 1 73 ? 3.516 -6.908 -24.997 0.68 38.74 125 GLN A C 1
ATOM 624 O O A GLN A 1 73 ? 3.711 -5.776 -24.523 0.32 38.90 125 GLN A O 1
ATOM 625 O O B GLN A 1 73 ? 3.765 -5.777 -24.562 0.68 38.90 125 GLN A O 1
ATOM 636 N N . VAL A 1 74 ? 3.600 -8.010 -24.254 1.00 34.10 126 VAL A N 1
ATOM 637 C CA . VAL A 1 74 ? 4.009 -7.961 -22.856 1.00 32.79 126 VAL A CA 1
ATOM 638 C C . VAL A 1 74 ? 5.504 -7.634 -22.749 1.00 31.34 126 VAL A C 1
ATOM 639 O O . VAL A 1 74 ? 5.910 -6.762 -21.981 1.00 36.42 126 VAL A O 1
ATOM 643 N N . VAL A 1 75 ? 6.318 -8.348 -23.515 1.00 32.43 127 VAL A N 1
ATOM 644 C CA A VAL A 1 75 ? 7.766 -8.180 -23.411 0.36 29.90 127 VAL A CA 1
ATOM 645 C CA B VAL A 1 75 ? 7.768 -8.197 -23.438 0.64 32.82 127 VAL A CA 1
ATOM 646 C C . VAL A 1 75 ? 8.249 -6.817 -23.908 1.00 33.70 127 VAL A C 1
ATOM 647 O O . VAL A 1 75 ? 9.108 -6.213 -23.289 1.00 38.76 127 VAL A O 1
ATOM 654 N N . ASN A 1 76 ? 7.673 -6.322 -25.000 1.00 40.18 128 ASN A N 1
ATOM 655 C CA . ASN A 1 76 ? 8.059 -5.009 -25.519 1.00 46.72 128 ASN A CA 1
ATOM 656 C C . ASN A 1 76 ? 7.728 -3.882 -24.543 1.00 42.77 128 ASN A C 1
ATOM 657 O O . ASN A 1 76 ? 8.487 -2.921 -24.403 1.00 47.72 128 ASN A O 1
ATOM 662 N N . GLU A 1 77 ? 6.600 -4.004 -23.852 1.00 37.33 129 GLU A N 1
ATOM 663 C CA . GLU A 1 77 ? 6.241 -3.014 -22.849 1.00 38.09 129 GLU A CA 1
ATOM 664 C C . GLU A 1 77 ? 7.077 -3.192 -21.594 1.00 37.82 129 GLU A C 1
ATOM 665 O O . GLU A 1 77 ? 7.387 -2.227 -20.907 1.00 43.30 129 GLU A O 1
ATOM 671 N N . LEU A 1 78 ? 7.435 -4.429 -21.277 1.00 33.82 130 LEU A N 1
ATOM 672 C CA . LEU A 1 78 ? 8.228 -4.665 -20.087 1.00 33.39 130 LEU A CA 1
ATOM 673 C C . LEU A 1 78 ? 9.588 -3.985 -20.228 1.00 35.60 130 LEU A C 1
ATOM 674 O O . LEU A 1 78 ? 10.144 -3.508 -19.246 1.00 37.83 130 LEU A O 1
ATOM 679 N N . PHE A 1 79 ? 10.108 -3.942 -21.452 1.00 35.60 131 PHE A N 1
ATOM 680 C CA . PHE A 1 79 ? 11.413 -3.322 -21.703 1.00 43.74 131 PHE A CA 1
ATOM 681 C C . PHE A 1 79 ? 11.295 -2.033 -22.509 1.00 47.06 131 PHE A C 1
ATOM 682 O O . PHE A 1 79 ? 12.204 -1.691 -23.278 1.00 47.21 131 PHE A O 1
ATOM 690 N N A ARG A 1 80 ? 10.176 -1.335 -22.338 0.50 47.54 132 ARG A N 1
ATOM 691 N N B ARG A 1 80 ? 10.189 -1.323 -22.324 0.50 47.58 132 ARG A N 1
ATOM 692 C CA A ARG A 1 80 ? 9.885 -0.123 -23.099 0.50 50.07 132 ARG A CA 1
ATOM 693 C CA B ARG A 1 80 ? 9.891 -0.135 -23.115 0.50 50.07 132 ARG A CA 1
ATOM 694 C C A ARG A 1 80 ? 10.994 0.922 -23.005 0.50 50.69 132 ARG A C 1
ATOM 695 C C B ARG A 1 80 ? 10.966 0.950 -23.006 0.50 50.76 132 ARG A C 1
ATOM 696 O O A ARG A 1 80 ? 11.499 1.391 -24.024 0.50 52.01 132 ARG A O 1
ATOM 697 O O B ARG A 1 80 ? 11.421 1.477 -24.020 0.50 51.98 132 ARG A O 1
ATOM 712 N N . ASP A 1 81 ? 11.361 1.280 -21.778 1.00 48.45 133 ASP A N 1
ATOM 713 C CA . ASP A 1 81 ? 12.354 2.327 -21.545 1.00 58.69 133 ASP A CA 1
ATOM 714 C C . ASP A 1 81 ? 13.733 1.779 -21.173 1.00 56.15 133 ASP A C 1
ATOM 715 O O . ASP A 1 81 ? 14.533 2.473 -20.542 1.00 59.20 133 ASP A O 1
ATOM 720 N N . GLY A 1 82 ? 14.021 0.538 -21.567 1.00 51.43 134 GLY A N 1
ATOM 721 C CA . GLY A 1 82 ? 15.356 0.001 -21.373 1.00 54.55 134 GLY A CA 1
ATOM 722 C C . GLY A 1 82 ? 15.382 -1.346 -20.683 1.00 54.83 134 GLY A C 1
ATOM 723 O O . GLY A 1 82 ? 14.353 -2.028 -20.588 1.00 46.14 134 GLY A O 1
ATOM 724 N N . VAL A 1 83 ? 16.563 -1.723 -20.198 1.00 48.56 135 VAL A N 1
ATOM 725 C CA . VAL A 1 83 ? 16.762 -3.030 -19.582 1.00 46.33 135 VAL A CA 1
ATOM 726 C C . VAL A 1 83 ? 17.429 -2.870 -18.219 1.00 48.00 135 VAL A C 1
ATOM 727 O O . VAL A 1 83 ? 18.235 -1.962 -18.000 1.00 52.01 135 VAL A O 1
ATOM 731 N N . ASN A 1 84 ? 17.076 -3.754 -17.301 1.00 45.71 136 ASN A N 1
ATOM 732 C CA . ASN A 1 84 ? 17.811 -3.920 -16.066 1.00 51.08 136 ASN A CA 1
ATOM 733 C C . ASN A 1 84 ? 17.614 -5.354 -15.627 1.00 49.73 136 ASN A C 1
ATOM 734 O O . ASN A 1 84 ? 16.782 -6.077 -16.211 1.00 44.05 136 ASN A O 1
ATOM 739 N N . TRP A 1 85 ? 18.393 -5.803 -14.650 1.00 52.46 137 TRP A N 1
ATOM 740 C CA . TRP A 1 85 ? 18.357 -7.225 -14.295 1.00 47.02 137 TRP A CA 1
ATOM 741 C C . TRP A 1 85 ? 16.976 -7.611 -13.738 1.00 40.35 137 TRP A C 1
ATOM 742 O O . TRP A 1 85 ? 16.492 -8.720 -13.942 1.00 37.16 137 TRP A O 1
ATOM 753 N N . GLY A 1 86 ? 16.329 -6.668 -13.056 1.00 47.63 138 GLY A N 1
ATOM 754 C CA . GLY A 1 86 ? 15.010 -6.919 -12.511 1.00 44.52 138 GLY A CA 1
ATOM 755 C C . GLY A 1 86 ? 14.019 -7.259 -13.603 1.00 37.45 138 GLY A C 1
ATOM 756 O O . GLY A 1 86 ? 13.228 -8.189 -13.470 1.00 35.17 138 GLY A O 1
ATOM 757 N N . ARG A 1 87 ? 14.076 -6.504 -14.692 1.00 37.63 139 ARG A N 1
ATOM 758 C CA . ARG A 1 87 ? 13.195 -6.734 -15.817 1.00 35.16 139 ARG A CA 1
ATOM 759 C C . ARG A 1 87 ? 13.528 -8.059 -16.466 1.00 34.78 139 ARG A C 1
ATOM 760 O O . ARG A 1 87 ? 12.653 -8.759 -16.949 1.00 30.43 139 ARG A O 1
ATOM 768 N N . ILE A 1 88 ? 14.807 -8.415 -16.466 1.00 36.35 140 ILE A N 1
ATOM 769 C CA . ILE A 1 88 ? 15.183 -9.697 -17.059 1.00 32.44 140 ILE A CA 1
ATOM 770 C C . ILE A 1 88 ? 14.617 -10.884 -16.281 1.00 29.12 140 ILE A C 1
ATOM 771 O O . ILE A 1 88 ? 14.151 -11.858 -16.862 1.00 26.95 140 ILE A O 1
ATOM 776 N N . VAL A 1 89 ? 14.638 -10.789 -14.962 1.00 30.76 141 VAL A N 1
ATOM 777 C CA . VAL A 1 89 ? 14.058 -11.839 -14.137 1.00 30.17 141 VAL A CA 1
ATOM 778 C C . VAL A 1 89 ? 12.539 -11.928 -14.382 1.00 27.71 141 VAL A C 1
ATOM 779 O O . VAL A 1 89 ? 12.008 -13.020 -14.588 1.00 25.87 141 VAL A O 1
ATOM 783 N N . ALA A 1 90 ? 11.864 -10.776 -14.382 1.00 29.60 142 ALA A N 1
ATOM 784 C CA . ALA A 1 90 ? 10.440 -10.715 -14.720 1.00 28.77 142 ALA A CA 1
ATOM 785 C C . ALA A 1 90 ? 10.130 -11.313 -16.093 1.00 26.33 142 ALA A C 1
ATOM 786 O O . ALA A 1 90 ? 9.116 -11.979 -16.271 1.00 25.44 142 ALA A O 1
ATOM 788 N N . PHE A 1 91 ? 11.018 -11.084 -17.061 1.00 26.21 143 PHE A N 1
ATOM 789 C CA . P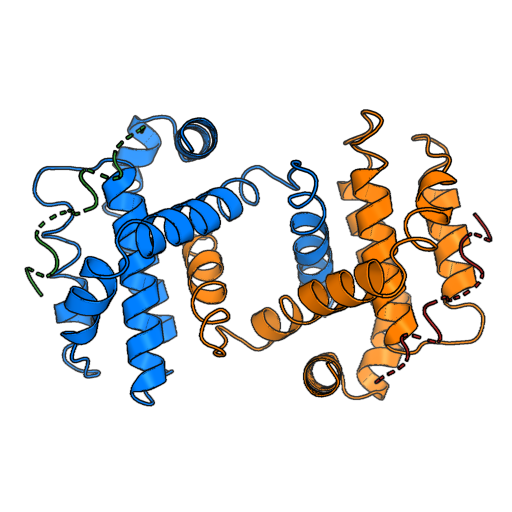HE A 1 91 ? 10.887 -11.690 -18.390 1.00 24.99 143 PHE A CA 1
ATOM 790 C C . PHE A 1 91 ? 10.876 -13.240 -18.326 1.00 24.21 143 PHE A C 1
ATOM 791 O O . PHE A 1 91 ? 10.026 -13.912 -18.959 1.00 23.36 143 PHE A O 1
ATOM 799 N N . PHE A 1 92 ? 11.800 -13.817 -17.562 1.00 23.04 144 PHE A N 1
ATOM 800 C CA . PHE A 1 92 ? 11.811 -15.280 -17.419 1.00 21.61 144 PHE A CA 1
ATOM 801 C C . PHE A 1 92 ? 10.551 -15.773 -16.695 1.00 21.42 144 PHE A C 1
ATOM 802 O O . PHE A 1 92 ? 9.898 -16.723 -17.142 1.00 20.64 144 PHE A O 1
ATOM 810 N N . SER A 1 93 ? 10.222 -15.126 -15.584 1.00 22.64 145 SER A N 1
ATOM 811 C CA . SER A 1 93 ? 8.995 -15.458 -14.836 1.00 23.27 145 SER A CA 1
ATOM 812 C C . SER A 1 93 ? 7.737 -15.394 -15.716 1.00 26.75 145 SER A C 1
ATOM 813 O O . SER A 1 93 ? 6.895 -16.288 -15.657 1.00 23.30 145 SER A O 1
ATOM 816 N N . PHE A 1 94 ? 7.614 -14.340 -16.522 1.00 23.84 146 PHE A N 1
ATOM 817 C CA . PHE A 1 94 ? 6.494 -14.240 -17.459 1.00 23.91 146 PHE A CA 1
ATOM 818 C C . PHE A 1 94 ? 6.463 -15.414 -18.453 1.00 23.00 146 PHE A C 1
ATOM 819 O O . PHE A 1 94 ? 5.423 -16.026 -18.678 1.00 23.62 146 PHE A O 1
ATOM 827 N N . GLY A 1 95 ? 7.602 -15.712 -19.063 1.00 22.05 147 GLY A N 1
ATOM 828 C CA . GLY A 1 95 ? 7.702 -16.851 -19.955 1.00 23.15 147 GLY A CA 1
ATOM 829 C C . GLY A 1 95 ? 7.272 -18.131 -19.248 1.00 22.35 147 GLY A C 1
ATOM 830 O O . GLY A 1 95 ? 6.480 -18.905 -19.793 1.00 23.26 147 GLY A O 1
ATOM 831 N N . GLY A 1 96 ? 7.769 -18.343 -18.034 1.00 20.71 148 GLY A N 1
ATOM 832 C CA . GLY A 1 96 ? 7.350 -19.499 -17.242 1.00 21.74 148 GLY A CA 1
ATOM 833 C C . GLY A 1 96 ? 5.845 -19.580 -17.036 1.00 24.24 148 GLY A C 1
ATOM 834 O O . GLY A 1 96 ? 5.211 -20.635 -17.222 1.00 25.52 148 GLY A O 1
ATOM 835 N N . ALA A 1 97 ? 5.236 -18.449 -16.685 1.00 26.11 149 ALA A N 1
ATOM 836 C CA . ALA A 1 97 ? 3.799 -18.406 -16.444 1.00 25.58 149 ALA A CA 1
ATOM 837 C C . ALA A 1 97 ? 3.009 -18.692 -17.718 1.00 26.33 149 ALA A C 1
ATOM 838 O O . ALA A 1 97 ? 1.974 -19.358 -17.687 1.00 28.89 149 ALA A O 1
ATOM 840 N N . LEU A 1 98 ? 3.491 -18.179 -18.839 1.00 26.45 150 LEU A N 1
ATOM 841 C CA . LEU A 1 98 ? 2.810 -18.395 -20.106 1.00 26.74 150 LEU A CA 1
ATOM 842 C C . LEU A 1 98 ? 2.866 -19.891 -20.490 1.00 26.96 150 LEU A C 1
ATOM 843 O O . LEU A 1 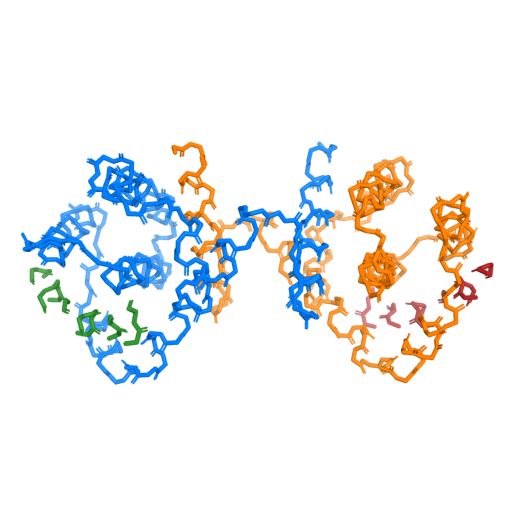98 ? 1.906 -20.424 -21.032 1.00 30.97 150 LEU A O 1
ATOM 848 N N . CYS A 1 99 ? 3.982 -20.566 -20.205 1.00 26.04 151 CYS A N 1
ATOM 849 C CA . CYS A 1 99 ? 4.086 -22.006 -20.499 1.00 25.42 151 CYS A CA 1
ATOM 850 C C . CYS A 1 99 ? 3.154 -22.811 -19.616 1.00 27.17 151 CYS A C 1
ATOM 851 O O . CYS A 1 99 ? 2.438 -23.715 -20.082 1.00 28.90 151 CYS A O 1
ATOM 854 N N . VAL A 1 100 ? 3.185 -22.512 -18.326 1.00 26.88 152 VAL A N 1
ATOM 855 C CA . VAL A 1 100 ? 2.241 -23.125 -17.392 1.00 33.73 152 VAL A CA 1
ATOM 856 C C . VAL A 1 100 ? 0.777 -22.914 -17.813 1.00 35.94 152 VAL A C 1
ATOM 857 O O . VAL A 1 100 ? -0.025 -23.857 -17.780 1.00 38.34 152 VAL A O 1
ATOM 861 N N . GLU A 1 101 ? 0.425 -21.692 -18.225 1.00 32.48 153 GLU A N 1
ATOM 862 C CA . GLU A 1 101 ? -0.930 -21.402 -18.679 1.00 37.93 153 GLU A CA 1
ATOM 863 C C . GLU A 1 101 ? -1.252 -22.244 -19.902 1.00 38.42 153 GLU A C 1
ATOM 864 O O . GLU A 1 101 ? -2.353 -22.772 -20.028 1.00 41.48 153 GLU A O 1
ATOM 870 N N . SER A 1 102 ? -0.280 -22.369 -20.800 1.00 36.07 154 SER A N 1
ATOM 871 C CA . SER A 1 102 ? -0.460 -23.194 -21.985 1.00 39.90 154 SER A CA 1
ATOM 872 C C . SER A 1 102 ? -0.762 -24.654 -21.627 1.00 39.74 154 SER A C 1
ATOM 873 O O . SER A 1 102 ? -1.700 -25.245 -22.162 1.00 41.67 154 SER A O 1
ATOM 876 N N . VAL A 1 103 ? 0.039 -25.243 -20.739 1.00 38.74 155 VAL A N 1
ATOM 877 C CA . VAL A 1 103 ? -0.219 -26.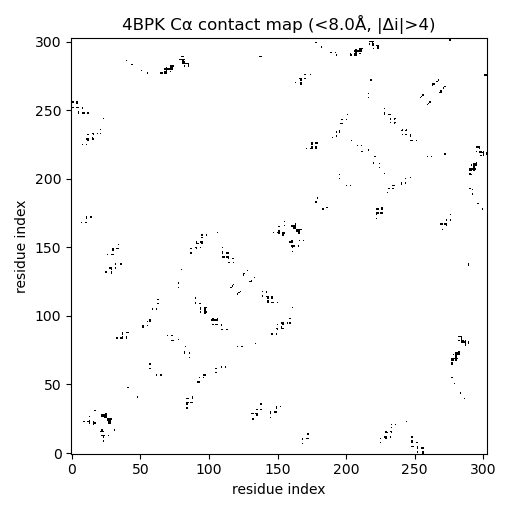630 -20.319 1.00 43.65 155 VAL A CA 1
ATOM 878 C C . VAL A 1 103 ? -1.559 -26.737 -19.608 1.00 48.65 155 VAL A C 1
ATOM 879 O O . VAL A 1 103 ? -2.295 -27.712 -19.795 1.00 44.38 155 VAL A O 1
ATOM 883 N N . ASP A 1 104 ? -1.866 -25.730 -18.794 1.00 42.17 156 ASP A N 1
ATOM 884 C CA . ASP A 1 104 ? -3.140 -25.648 -18.092 1.00 45.37 156 ASP A CA 1
ATOM 885 C C . ASP A 1 104 ? -4.301 -25.779 -19.075 1.00 54.08 156 ASP A C 1
ATOM 886 O O . ASP A 1 104 ? -5.285 -26.469 -18.805 1.00 56.14 156 ASP A O 1
ATOM 891 N N . LYS A 1 105 ? -4.170 -25.124 -20.225 1.00 54.45 157 LYS A N 1
ATOM 892 C CA . LYS A 1 105 ? -5.253 -25.071 -21.201 1.00 60.42 157 LYS A CA 1
ATOM 893 C C . LYS A 1 105 ? -5.118 -26.175 -22.245 1.00 64.80 157 LYS A C 1
ATOM 894 O O . LYS A 1 105 ? -5.571 -26.022 -23.383 1.00 66.40 157 LYS A O 1
ATOM 900 N N . GLU A 1 106 ? -4.497 -27.279 -21.835 1.00 61.44 158 GLU A N 1
ATOM 901 C CA . GLU A 1 106 ? -4.193 -28.407 -22.716 1.00 64.66 158 GLU A CA 1
ATOM 902 C C . GLU A 1 106 ? -3.608 -27.957 -24.053 1.00 61.63 158 GLU A C 1
ATOM 903 O O . GLU A 1 106 ? -4.009 -28.421 -25.120 1.00 60.88 158 GLU A O 1
ATOM 909 N N . MET A 1 107 ? -2.656 -27.036 -23.978 1.00 56.51 159 MET A N 1
ATOM 910 C CA . MET A 1 107 ? -1.955 -26.573 -25.161 1.00 54.30 159 MET A CA 1
ATOM 911 C C . MET A 1 107 ? -0.457 -26.718 -24.923 1.00 50.95 159 MET A C 1
ATOM 912 O O . MET A 1 107 ? 0.284 -25.768 -25.130 1.00 44.53 159 MET A O 1
ATOM 917 N N A GLN A 1 108 ? -0.048 -27.922 -24.523 0.44 50.52 160 GLN A N 1
ATOM 918 N N B GLN A 1 108 ? 0.001 -27.884 -24.468 0.56 50.50 160 GLN A N 1
ATOM 919 C CA A GLN A 1 108 ? 1.343 -28.259 -24.218 0.44 46.97 160 GLN A CA 1
ATOM 920 C CA B GLN A 1 108 ? 1.431 -28.035 -24.170 0.56 46.01 160 GLN A CA 1
ATOM 921 C C A GLN A 1 108 ? 2.271 -27.976 -25.393 0.44 46.25 160 GLN A C 1
ATOM 922 C C B GLN A 1 108 ? 2.287 -27.801 -25.417 0.56 45.70 160 GLN A C 1
ATOM 923 O O A GLN A 1 108 ? 3.465 -27.759 -25.217 0.44 44.19 160 GLN A O 1
ATOM 924 O O B GLN A 1 108 ? 3.445 -27.412 -25.317 0.56 45.15 160 GLN A O 1
ATOM 935 N N . VAL A 1 109 ? 1.705 -28.009 -26.593 1.00 46.39 161 VAL A N 1
ATOM 936 C CA . VAL A 1 109 ? 2.432 -27.775 -27.839 1.00 46.95 161 VAL A CA 1
ATOM 937 C C . VAL A 1 109 ? 2.968 -26.341 -27.948 1.00 46.59 161 VAL A C 1
ATOM 938 O O . VAL A 1 109 ? 3.968 -26.086 -28.617 1.00 47.87 161 VAL A O 1
ATOM 942 N N . LEU A 1 110 ? 2.313 -25.399 -27.280 1.00 43.06 162 LEU A N 1
ATOM 943 C CA . LEU A 1 110 ? 2.823 -24.026 -27.258 1.00 40.25 162 LEU A CA 1
ATOM 944 C C . LEU A 1 110 ? 4.132 -23.831 -26.493 1.00 36.10 162 LEU A C 1
ATOM 945 O O . LEU A 1 110 ? 4.880 -22.883 -26.771 1.00 36.72 162 LEU A O 1
ATOM 950 N N . VAL A 1 111 ?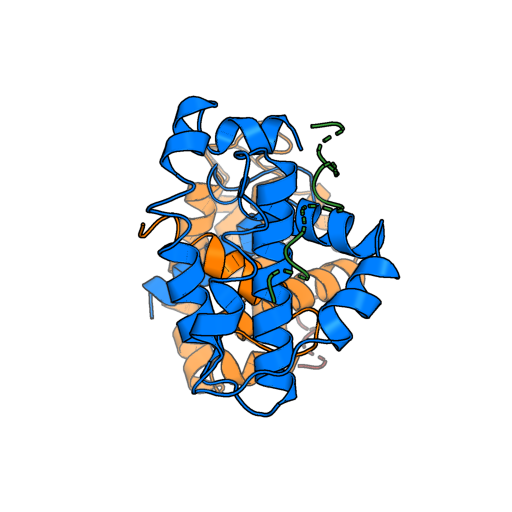 4.404 -24.709 -25.532 1.00 36.39 163 VAL A N 1
ATOM 951 C CA . VAL A 1 111 ? 5.574 -24.533 -24.655 1.00 34.68 163 VAL A CA 1
ATOM 952 C C . VAL A 1 111 ? 6.896 -24.432 -25.424 1.00 35.51 163 VAL A C 1
ATOM 953 O O . VAL A 1 111 ? 7.724 -23.553 -25.164 1.00 32.40 163 VAL A O 1
ATOM 957 N N . SER A 1 112 ? 7.099 -25.327 -26.384 1.00 35.70 164 SER A N 1
ATOM 958 C CA . SER A 1 112 ? 8.320 -25.275 -27.181 1.00 40.65 164 SER A CA 1
ATOM 959 C C . SER A 1 112 ? 8.387 -24.006 -28.031 1.00 36.69 164 SER A C 1
ATOM 960 O O . SER A 1 112 ? 9.464 -23.493 -28.313 1.00 35.53 164 SER A O 1
ATOM 963 N N . ARG A 1 113 ? 7.237 -23.505 -28.459 1.00 34.14 165 ARG A N 1
ATOM 964 C CA . ARG A 1 113 ? 7.228 -22.263 -29.212 1.00 39.57 165 ARG A CA 1
ATOM 965 C C . ARG A 1 113 ? 7.594 -21.067 -28.322 1.00 37.76 165 ARG A C 1
ATOM 966 O O . ARG A 1 113 ? 8.381 -20.202 -28.715 1.00 36.25 165 ARG A O 1
ATOM 974 N N . ILE A 1 114 ? 7.026 -21.027 -27.124 1.00 31.7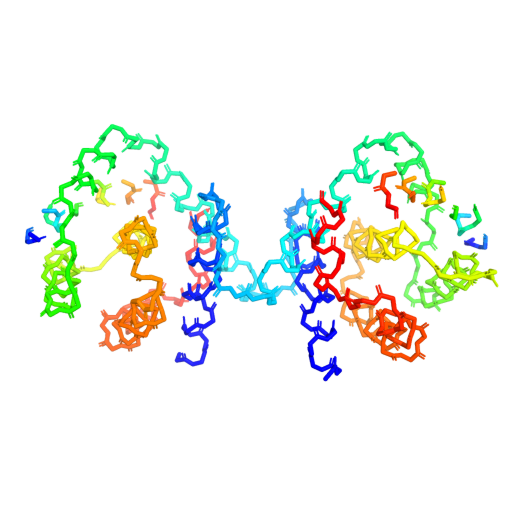2 166 ILE A N 1
ATOM 975 C CA . ILE A 1 114 ? 7.343 -19.961 -26.173 1.00 32.42 166 ILE A CA 1
ATOM 976 C C . ILE A 1 114 ? 8.839 -19.959 -25.831 1.00 31.75 166 ILE A C 1
ATOM 977 O O . ILE A 1 114 ? 9.485 -18.904 -25.776 1.00 26.70 166 ILE A O 1
ATOM 982 N N . ALA A 1 115 ? 9.405 -21.146 -25.654 1.00 28.41 167 ALA A N 1
ATOM 983 C CA . ALA A 1 115 ? 10.840 -21.267 -25.409 1.00 30.84 167 ALA A CA 1
ATOM 984 C C . ALA A 1 115 ? 11.640 -20.641 -26.558 1.00 32.99 167 ALA A C 1
ATOM 985 O O . ALA A 1 115 ? 12.623 -19.927 -26.337 1.00 31.19 167 ALA A O 1
ATOM 987 N N . ALA A 1 116 ? 11.194 -20.898 -27.779 1.00 37.45 168 ALA A N 1
ATOM 988 C CA . ALA A 1 116 ? 11.834 -20.333 -28.959 1.00 42.83 168 ALA A CA 1
ATOM 989 C C . ALA A 1 116 ? 11.717 -18.807 -28.985 1.00 41.64 168 ALA A C 1
ATOM 990 O O . ALA A 1 116 ? 12.697 -18.105 -29.245 1.00 39.46 168 ALA A O 1
ATOM 992 N N . TRP A 1 117 ? 10.517 -18.300 -28.713 1.00 38.19 169 TRP A N 1
ATOM 993 C CA . TRP A 1 117 ? 10.291 -16.857 -28.688 1.00 39.44 169 TRP A CA 1
ATOM 994 C C . TRP A 1 117 ? 11.190 -16.176 -27.653 1.00 35.94 169 TRP A C 1
ATOM 995 O O . TRP A 1 117 ? 11.742 -15.098 -27.913 1.00 33.14 169 TRP A O 1
ATOM 1006 N N . MET A 1 118 ? 11.335 -16.806 -26.484 1.00 29.10 170 MET A N 1
ATOM 1007 C CA . MET A 1 118 ? 12.191 -16.290 -25.412 1.00 27.37 170 MET A CA 1
ATOM 1008 C C . MET A 1 118 ? 13.661 -16.270 -25.807 1.00 31.82 170 MET A C 1
ATOM 1009 O O . MET A 1 118 ? 14.353 -15.269 -25.619 1.00 32.59 170 MET A O 1
ATOM 1014 N N . ALA A 1 119 ? 14.142 -17.385 -26.340 1.00 30.55 171 ALA A N 1
ATOM 1015 C CA . ALA A 1 119 ? 15.525 -17.463 -26.784 1.00 34.30 171 ALA A CA 1
ATOM 1016 C C . ALA A 1 119 ? 15.784 -16.464 -27.910 1.00 36.96 171 ALA A C 1
ATOM 1017 O O . ALA A 1 119 ? 16.840 -15.847 -27.950 1.00 39.19 171 ALA A O 1
ATOM 1019 N N . THR A 1 120 ? 14.815 -16.312 -28.814 1.00 35.61 172 THR A N 1
ATOM 1020 C CA . THR A 1 120 ? 14.908 -15.350 -29.921 1.00 39.85 172 THR A CA 1
ATOM 1021 C C . THR A 1 120 ? 14.956 -13.914 -29.392 1.00 41.82 172 THR A C 1
ATOM 1022 O O . THR A 1 120 ? 15.784 -13.116 -29.830 1.00 48.27 172 THR A O 1
ATOM 1026 N N A TYR A 1 121 ? 14.079 -13.599 -28.444 0.43 40.68 173 TYR A N 1
ATOM 1027 N N B TYR A 1 121 ? 14.068 -13.581 -28.457 0.57 40.89 173 TYR A N 1
ATOM 1028 C CA A TYR A 1 121 ? 14.039 -12.261 -27.858 0.43 40.36 173 TYR A CA 1
ATOM 1029 C CA B TYR A 1 121 ? 14.083 -12.239 -27.869 0.57 40.74 173 TYR A CA 1
ATOM 1030 C C A TYR A 1 121 ? 15.276 -12.004 -26.995 0.43 39.73 173 TYR A C 1
ATOM 1031 C C B TYR A 1 121 ? 15.364 -12.022 -27.085 0.57 39.39 173 TYR A C 1
ATOM 1032 O O A TYR A 1 121 ? 15.739 -10.870 -26.880 0.43 43.17 173 TYR A O 1
ATOM 1033 O O B TYR A 1 121 ? 15.927 -10.930 -27.087 0.57 43.77 173 TYR A O 1
ATOM 1050 N N . LEU A 1 122 ? 15.802 -13.064 -26.389 1.00 38.06 174 LEU A N 1
ATOM 1051 C CA . LEU A 1 122 ? 17.025 -12.979 -25.595 1.00 34.79 174 LEU A CA 1
ATOM 1052 C C . LEU A 1 122 ? 18.218 -12.655 -26.504 1.00 46.79 174 LEU A C 1
ATOM 1053 O O . LEU A 1 122 ? 19.047 -11.790 -26.192 1.00 47.51 174 LEU A O 1
ATOM 1058 N N . ASN A 1 123 ? 18.279 -13.341 -27.642 1.00 47.63 175 ASN A N 1
ATOM 1059 C CA . ASN A 1 123 ? 19.391 -13.172 -28.578 1.00 54.31 175 ASN A CA 1
ATOM 1060 C C . ASN A 1 123 ? 19.428 -11.818 -29.276 1.00 61.41 175 ASN A C 1
ATOM 1061 O O . ASN A 1 123 ? 20.502 -11.265 -29.514 1.00 68.87 175 ASN A O 1
ATOM 1066 N N A ASP A 1 124 ? 18.251 -11.289 -29.599 0.36 59.34 176 ASP A N 1
ATOM 1067 N N B ASP A 1 124 ? 18.258 -11.282 -29.601 0.64 59.33 176 ASP A N 1
ATOM 1068 C CA A ASP A 1 124 ? 18.147 -10.097 -30.433 0.36 62.02 176 ASP A CA 1
ATOM 1069 C CA B ASP A 1 124 ? 18.190 -10.122 -30.475 0.64 62.23 176 ASP A CA 1
ATOM 1070 C C A ASP A 1 124 ? 17.998 -8.800 -29.643 0.36 59.89 176 ASP A C 1
ATOM 1071 C C B ASP A 1 124 ? 17.849 -8.818 -29.753 0.64 60.22 176 ASP A C 1
ATOM 1072 O O A ASP A 1 124 ? 18.497 -7.754 -30.061 0.36 64.06 176 ASP A O 1
ATOM 1073 O O B ASP A 1 124 ? 17.966 -7.733 -30.334 0.64 63.65 176 ASP A O 1
ATOM 1082 N N A HIS A 1 125 ? 17.305 -8.862 -28.511 0.36 53.62 177 HIS A N 1
ATOM 1083 N N B HIS A 1 125 ? 17.414 -8.910 -28.500 0.64 53.87 177 HIS A N 1
ATOM 1084 C CA A HIS A 1 125 ? 16.953 -7.645 -27.785 0.36 51.17 177 HIS A CA 1
ATOM 1085 C CA B HIS A 1 125 ? 16.943 -7.714 -27.800 0.64 50.55 177 HIS A CA 1
ATOM 1086 C C A HIS A 1 125 ? 17.577 -7.498 -26.389 0.36 49.36 177 HIS A C 1
ATOM 1087 C C B HIS A 1 125 ? 17.347 -7.600 -26.321 0.64 48.47 177 HIS A C 1
ATOM 1088 O O A HIS A 1 125 ? 17.605 -6.394 -25.846 0.36 51.00 177 HIS A O 1
ATOM 1089 O O B HIS A 1 125 ? 17.000 -6.620 -25.659 0.64 49.20 177 HIS A O 1
ATOM 1102 N N . LEU A 1 126 ? 18.079 -8.589 -25.812 1.00 47.36 178 LEU A N 1
ATOM 1103 C CA A LEU A 1 126 ? 18.559 -8.553 -24.427 0.63 46.60 178 LEU A CA 1
ATOM 1104 C CA B LEU A 1 126 ? 18.546 -8.587 -24.419 0.37 46.66 178 LEU A CA 1
ATOM 1105 C C . LEU A 1 126 ? 20.044 -8.859 -24.310 1.00 49.85 178 LEU A C 1
ATOM 1106 O O . LEU A 1 126 ? 20.735 -8.285 -23.463 1.00 51.30 178 LEU A O 1
ATOM 1115 N N . GLU A 1 127 ? 20.534 -9.769 -25.146 1.00 43.37 179 GLU A N 1
ATOM 1116 C CA . GLU A 1 127 ? 21.943 -10.105 -25.135 1.00 55.89 179 GLU A CA 1
ATOM 1117 C C . GLU A 1 127 ? 22.877 -8.889 -25.288 1.00 50.80 179 GLU A C 1
ATOM 1118 O O . GLU A 1 127 ? 23.845 -8.786 -24.537 1.00 52.62 179 GLU A O 1
ATOM 1124 N N . PRO A 1 128 ? 22.582 -7.974 -26.237 1.00 53.31 180 PRO A N 1
ATOM 1125 C CA . PRO A 1 128 ? 23.474 -6.811 -26.349 1.00 58.42 180 PRO A CA 1
ATOM 1126 C C . PRO A 1 128 ? 23.619 -6.076 -25.021 1.00 59.58 180 PRO A C 1
ATOM 1127 O O . PRO A 1 128 ? 24.746 -5.779 -24.643 1.00 62.27 180 PRO A O 1
ATOM 1131 N N . TRP A 1 129 ? 22.515 -5.831 -24.311 1.00 55.21 181 TRP A N 1
ATOM 1132 C CA . TRP A 1 129 ? 22.580 -5.111 -23.038 1.00 56.10 181 TRP A CA 1
ATOM 1133 C C . TRP A 1 129 ? 23.320 -5.904 -21.971 1.00 55.32 181 TRP A C 1
ATOM 1134 O O . TRP A 1 129 ? 24.052 -5.347 -21.163 1.00 58.44 181 TRP A O 1
ATOM 1145 N N . ILE A 1 130 ? 23.099 -7.210 -21.942 1.00 51.61 182 ILE A N 1
ATOM 1146 C CA . ILE A 1 130 ? 23.764 -8.035 -20.945 1.00 51.01 182 ILE A CA 1
ATOM 1147 C C . ILE A 1 130 ? 25.288 -7.980 -21.118 1.00 55.62 182 ILE A C 1
ATOM 1148 O O . ILE A 1 130 ? 26.033 -7.823 -20.147 1.00 57.93 182 ILE A O 1
ATOM 1153 N N . GLN A 1 131 ? 25.741 -8.088 -22.359 1.00 59.01 183 GLN A N 1
ATOM 1154 C CA . GLN A 1 131 ? 27.181 -8.002 -22.648 1.00 63.20 183 GLN A CA 1
ATOM 1155 C C . GLN A 1 131 ? 27.735 -6.602 -22.360 1.00 67.95 183 GLN A C 1
ATOM 1156 O O . GLN A 1 131 ? 28.913 -6.464 -22.027 1.00 78.30 183 GLN A O 1
ATOM 1162 N N . GLU A 1 132 ? 26.887 -5.576 -22.471 1.00 67.79 184 GLU A N 1
ATOM 1163 C CA . GLU A 1 132 ? 27.299 -4.200 -22.167 1.00 72.85 184 GLU A CA 1
ATOM 1164 C C . GLU A 1 132 ? 27.570 -4.067 -20.684 1.00 76.76 184 GLU A C 1
ATOM 1165 O O . GLU A 1 132 ? 28.353 -3.218 -20.256 1.00 79.34 184 GLU A O 1
ATOM 1171 N N . ASN A 1 133 ? 26.911 -4.913 -19.902 1.00 68.55 185 ASN A N 1
ATOM 1172 C CA . ASN A 1 133 ? 26.926 -4.773 -18.457 1.00 73.00 185 ASN A CA 1
ATOM 1173 C C . ASN A 1 133 ? 27.733 -5.881 -17.827 1.00 71.22 185 ASN A C 1
ATOM 1174 O O . ASN A 1 133 ? 27.542 -6.214 -16.659 1.00 69.15 185 ASN A O 1
ATOM 1179 N N . GLY A 1 134 ? 28.637 -6.446 -18.623 1.00 70.32 186 GLY A N 1
ATOM 1180 C CA . GLY A 1 134 ? 29.606 -7.394 -18.129 1.00 71.25 186 GLY A CA 1
ATOM 1181 C C . GLY A 1 134 ? 29.255 -8.850 -18.374 1.00 69.83 186 GLY A C 1
ATOM 1182 O O . GLY A 1 134 ? 29.960 -9.733 -17.910 1.00 66.08 186 GLY A O 1
ATOM 1183 N N . GLY A 1 135 ? 28.173 -9.116 -19.096 1.00 63.01 187 GLY A N 1
ATOM 1184 C CA . GLY A 1 135 ? 27.773 -10.499 -19.342 1.00 56.67 187 GLY A CA 1
ATOM 1185 C C . GLY A 1 135 ? 26.963 -11.085 -18.190 1.00 54.21 187 GLY A C 1
ATOM 1186 O O . GLY A 1 135 ? 26.695 -10.394 -17.206 1.00 56.74 187 GLY A O 1
ATOM 1187 N N . TRP A 1 136 ? 26.556 -12.347 -18.312 1.00 51.72 188 TRP A N 1
ATOM 1188 C CA . TRP A 1 136 ? 25.778 -13.018 -17.260 1.00 46.85 188 TRP A CA 1
ATOM 1189 C C . TRP A 1 136 ? 26.558 -13.148 -15.940 1.00 53.88 188 TRP A C 1
ATOM 1190 O O . TRP A 1 136 ? 25.958 -13.267 -14.873 1.00 48.92 188 TRP A O 1
ATOM 1201 N N . ASP A 1 137 ? 27.891 -13.136 -16.016 1.00 51.98 189 ASP A N 1
ATOM 1202 C CA . ASP A 1 137 ? 28.736 -13.168 -14.816 1.00 62.71 189 ASP A CA 1
ATOM 1203 C C . ASP A 1 137 ? 28.327 -12.103 -13.800 1.00 56.43 189 ASP A C 1
ATOM 1204 O O . ASP A 1 137 ? 28.361 -12.333 -12.591 1.00 58.20 189 ASP A O 1
ATOM 1209 N N . THR A 1 138 ? 27.942 -10.939 -14.315 1.00 57.71 190 THR A N 1
ATOM 1210 C CA . THR A 1 138 ? 27.546 -9.794 -13.503 1.00 68.04 190 THR A CA 1
ATOM 1211 C C . THR A 1 138 ? 26.316 -10.084 -12.633 1.00 62.04 190 THR A C 1
ATOM 1212 O O . THR A 1 138 ? 26.269 -9.735 -11.449 1.00 61.39 190 THR A O 1
ATOM 1216 N N . PHE A 1 139 ? 25.323 -10.713 -13.242 1.00 51.63 191 PHE A N 1
ATOM 1217 C CA . PHE A 1 139 ? 24.073 -11.071 -12.562 1.00 53.66 191 PHE A CA 1
ATOM 1218 C C . PHE A 1 139 ? 24.268 -12.073 -11.427 1.00 52.72 191 PHE A C 1
ATOM 1219 O O . PHE A 1 139 ? 23.663 -11.929 -10.369 1.00 51.11 191 PHE A O 1
ATOM 1227 N N . VAL A 1 140 ? 25.089 -13.099 -11.670 1.00 51.76 192 VAL A N 1
ATOM 1228 C CA . VAL A 1 140 ? 25.428 -14.085 -10.643 1.00 48.65 192 VAL A CA 1
ATOM 1229 C C . VAL A 1 140 ? 26.044 -13.365 -9.450 1.00 58.22 192 VAL A C 1
ATOM 1230 O O . VAL A 1 140 ? 25.682 -13.625 -8.303 1.00 61.74 192 VAL A O 1
ATOM 1234 N N . GLU A 1 141 ? 26.957 -12.443 -9.733 1.00 57.09 193 GLU A N 1
ATOM 1235 C CA . GLU A 1 141 ? 27.515 -11.589 -8.691 1.00 79.27 193 GLU A CA 1
ATOM 1236 C C . GLU A 1 141 ? 26.423 -10.759 -8.033 1.00 78.42 193 GLU A C 1
ATOM 1237 O O . GLU A 1 141 ? 26.348 -10.680 -6.808 1.00 80.78 193 GLU A O 1
ATOM 1243 N N . LEU A 1 142 ? 25.571 -10.150 -8.852 1.00 60.89 194 LEU A N 1
ATOM 1244 C CA . LEU A 1 142 ? 24.539 -9.249 -8.342 1.00 78.19 194 LEU A CA 1
ATOM 1245 C C . LEU A 1 142 ? 23.474 -9.964 -7.520 1.00 78.58 194 LEU A C 1
ATOM 1246 O O . LEU A 1 142 ? 23.037 -9.450 -6.494 1.00 82.71 194 LEU A O 1
ATOM 1251 N N . TYR A 1 143 ? 23.054 -11.147 -7.959 1.00 75.26 195 TYR A N 1
ATOM 1252 C CA . TYR A 1 143 ? 22.120 -11.931 -7.156 1.00 74.96 195 TYR A CA 1
ATOM 1253 C C . TYR A 1 143 ? 22.816 -12.522 -5.930 1.00 79.78 195 TYR A C 1
ATOM 1254 O O . TYR A 1 143 ? 23.684 -11.893 -5.324 1.00 88.25 195 TYR A O 1
ATOM 1263 N N . SER B 1 6 ? 22.668 -18.032 -27.826 1.00 68.28 2 SER B N 1
ATOM 1264 C CA . SER B 1 6 ? 21.957 -18.641 -28.943 1.00 75.95 2 SER B CA 1
ATOM 1265 C C . SER B 1 6 ? 21.663 -20.089 -28.579 1.00 75.11 2 SER B C 1
ATOM 1266 O O . SER B 1 6 ? 20.563 -20.412 -28.131 1.00 73.36 2 SER B O 1
ATOM 1269 N N . GLN B 1 7 ? 22.655 -20.954 -28.772 1.00 72.82 3 GLN B N 1
ATOM 1270 C CA . GLN B 1 7 ? 22.628 -22.286 -28.187 1.00 68.28 3 GLN B CA 1
ATOM 1271 C C . GLN B 1 7 ? 22.664 -22.107 -26.670 1.00 54.84 3 GLN B C 1
ATOM 1272 O O . GLN B 1 7 ? 21.928 -22.762 -25.924 1.00 46.68 3 GLN B O 1
ATOM 1278 N N A SER B 1 8 ? 23.529 -21.200 -26.227 0.46 53.65 4 SER B N 1
ATOM 1279 N N B SER B 1 8 ? 23.529 -21.203 -26.224 0.54 53.67 4 SER B N 1
ATOM 1280 C CA A SER B 1 8 ? 23.662 -20.865 -24.815 0.46 50.12 4 SER B CA 1
ATOM 1281 C CA B SER B 1 8 ? 23.650 -20.875 -24.812 0.54 50.13 4 SER B CA 1
ATOM 1282 C C A SER B 1 8 ? 22.368 -20.263 -24.263 0.46 44.82 4 SER B C 1
ATOM 1283 C C B SER B 1 8 ? 22.347 -20.284 -24.274 0.54 44.59 4 SER B C 1
ATOM 1284 O O A SER B 1 8 ? 21.912 -20.646 -23.188 0.46 42.66 4 SER B O 1
ATOM 1285 O O B SER B 1 8 ? 21.870 -20.689 -23.218 0.54 42.77 4 SER B O 1
ATOM 1290 N N . ASN B 1 9 ? 21.785 -19.319 -24.998 1.00 44.31 5 ASN B N 1
ATOM 1291 C CA . ASN B 1 9 ? 20.541 -18.678 -24.565 1.00 41.77 5 ASN B CA 1
ATOM 1292 C C . ASN B 1 9 ? 19.375 -19.662 -24.521 1.00 35.79 5 ASN B C 1
ATOM 1293 O O . ASN B 1 9 ? 18.597 -19.650 -23.575 1.00 30.21 5 ASN B O 1
ATOM 1298 N N . ARG B 1 10 ? 19.278 -20.543 -25.517 1.00 34.94 6 ARG B N 1
ATOM 1299 C CA . ARG B 1 10 ? 18.204 -21.525 -25.500 1.00 34.71 6 ARG B CA 1
ATOM 1300 C C . ARG B 1 10 ? 18.362 -22.446 -24.304 1.00 29.62 6 ARG B C 1
ATOM 1301 O O . ARG B 1 10 ? 17.386 -22.819 -23.680 1.00 28.66 6 ARG B O 1
ATOM 1309 N N . GLU B 1 11 ? 19.601 -22.812 -23.982 1.00 33.95 7 GLU B N 1
ATOM 1310 C CA A GLU B 1 11 ? 19.866 -23.678 -22.835 0.50 29.41 7 GLU B CA 1
ATOM 1311 C CA B GLU B 1 11 ? 19.848 -23.682 -22.843 0.50 28.72 7 GLU B CA 1
ATOM 1312 C C . GLU B 1 11 ? 19.379 -23.049 -21.533 1.00 26.51 7 GLU B C 1
ATOM 1313 O O . GLU B 1 11 ? 18.810 -23.730 -20.664 1.00 26.22 7 GLU B O 1
ATOM 1324 N N . LEU B 1 12 ? 19.611 -21.752 -21.388 1.00 25.28 8 LEU B N 1
ATOM 1325 C CA . LEU B 1 12 ? 19.186 -21.035 -20.203 1.00 22.00 8 LEU B CA 1
ATOM 1326 C C . LEU B 1 12 ? 17.664 -20.992 -20.099 1.00 22.74 8 LEU B C 1
ATOM 1327 O O . LEU B 1 12 ? 17.090 -21.178 -19.006 1.00 21.17 8 LEU B O 1
ATOM 1332 N N . VAL B 1 13 ? 17.020 -20.715 -21.231 1.00 24.24 9 VAL B N 1
ATOM 1333 C CA . VAL B 1 13 ? 15.553 -20.629 -21.286 1.00 21.71 9 VAL B CA 1
ATOM 1334 C C . VAL B 1 13 ? 14.953 -21.993 -20.929 1.00 20.28 9 VAL B C 1
ATOM 1335 O O . VAL B 1 13 ? 14.072 -22.082 -20.078 1.00 18.43 9 VAL B O 1
ATOM 1339 N N . VAL B 1 14 ? 15.469 -23.045 -21.556 1.00 20.59 10 VAL B N 1
ATOM 1340 C CA . VAL B 1 14 ? 14.955 -24.394 -21.304 1.00 23.28 10 VAL B CA 1
ATOM 1341 C C . VAL B 1 14 ? 15.146 -24.812 -19.857 1.00 21.19 10 VAL B C 1
ATOM 1342 O O . VAL B 1 14 ? 14.256 -25.418 -19.249 1.00 18.45 10 VAL B O 1
ATOM 1346 N N . ASP B 1 15 ? 16.282 -24.456 -19.268 1.00 19.44 11 ASP B N 1
ATOM 1347 C CA . ASP B 1 15 ? 16.488 -24.796 -17.871 1.00 20.12 11 ASP B CA 1
ATOM 1348 C C . ASP B 1 15 ? 15.434 -24.127 -16.968 1.00 20.68 11 ASP B C 1
ATOM 1349 O O . ASP B 1 15 ? 14.845 -24.758 -16.070 1.00 18.77 11 ASP B O 1
ATOM 1354 N N . PHE B 1 16 ? 15.198 -22.845 -17.210 1.00 20.11 12 PHE B N 1
ATOM 1355 C CA . PHE B 1 16 ? 14.267 -22.087 -16.379 1.00 20.15 12 PHE B CA 1
ATOM 1356 C C . PHE B 1 16 ? 12.840 -22.606 -16.552 1.00 18.99 12 PHE B C 1
ATOM 1357 O O . PHE B 1 16 ? 12.113 -22.784 -15.564 1.00 22.01 12 PHE B O 1
ATOM 1365 N N . LEU B 1 17 ? 12.438 -22.815 -17.802 1.00 17.74 13 LEU B N 1
ATOM 1366 C CA . LEU B 1 17 ? 11.090 -23.292 -18.076 1.00 20.55 13 LEU B CA 1
ATOM 1367 C C . LEU B 1 17 ? 10.858 -24.707 -17.499 1.00 22.51 13 LEU B C 1
ATOM 1368 O O . LEU B 1 17 ? 9.787 -24.995 -16.959 1.00 21.07 13 LEU B O 1
ATOM 1373 N N . SER B 1 18 ? 11.867 -25.567 -17.597 1.00 21.00 14 SER B N 1
ATOM 1374 C CA . SER B 1 18 ? 11.779 -26.915 -17.021 1.00 22.69 14 SER B CA 1
ATOM 1375 C C . SER B 1 18 ? 11.468 -26.853 -15.538 1.00 19.74 14 SER B C 1
ATOM 1376 O O . SER B 1 18 ? 10.604 -27.583 -15.053 1.00 26.67 14 SER B O 1
ATOM 1379 N N . TYR B 1 19 ? 12.160 -25.962 -14.839 1.00 21.99 15 TYR B N 1
ATOM 1380 C CA . TYR B 1 19 ? 11.994 -25.729 -13.417 1.00 26.43 15 TYR B CA 1
ATOM 1381 C C . TYR B 1 19 ? 10.576 -25.276 -13.094 1.00 29.08 15 TYR B C 1
ATOM 1382 O O . TYR B 1 19 ? 9.889 -25.890 -12.282 1.00 26.37 15 TYR B O 1
ATOM 1391 N N A LYS B 1 20 ? 10.158 -24.188 -13.736 0.59 25.79 16 LYS B N 1
ATOM 1392 N N B LYS B 1 20 ? 10.117 -24.211 -13.743 0.41 25.91 16 LYS B N 1
ATOM 1393 C CA A LYS B 1 20 ? 8.820 -23.642 -13.552 0.59 26.09 16 LYS B CA 1
ATOM 1394 C CA B LYS B 1 20 ? 8.797 -23.667 -13.431 0.41 26.37 16 LYS B CA 1
ATOM 1395 C C A LYS B 1 20 ? 7.728 -24.673 -13.779 0.59 26.62 16 LYS B C 1
ATOM 1396 C C B LYS B 1 20 ? 7.614 -24.541 -13.897 0.41 27.08 16 LYS B C 1
ATOM 1397 O O A LYS B 1 20 ? 6.800 -24.788 -12.978 0.59 30.02 16 LYS B O 1
ATOM 1398 O O B LYS B 1 20 ? 6.506 -24.425 -13.368 0.41 30.30 16 LYS B O 1
ATOM 1409 N N . LEU B 1 21 ? 7.847 -25.413 -14.878 1.00 22.78 17 LEU B N 1
ATOM 1410 C CA . LEU B 1 21 ? 6.858 -26.416 -15.244 1.00 27.98 17 LEU B CA 1
ATOM 1411 C C . LEU B 1 21 ? 6.829 -27.546 -14.212 1.00 31.18 17 LEU B C 1
ATOM 1412 O O . LEU B 1 21 ? 5.742 -28.037 -13.841 1.00 32.58 17 LEU B O 1
ATOM 1417 N N . SER B 1 22 ? 8.013 -27.971 -13.770 1.00 30.46 18 SER B N 1
ATOM 1418 C CA A SER B 1 22 ? 8.108 -29.037 -12.773 0.26 31.78 18 SER B CA 1
ATOM 1419 C CA B SER B 1 22 ? 8.108 -29.038 -12.773 0.74 31.44 18 SER B CA 1
ATOM 1420 C C . SER B 1 22 ? 7.489 -28.605 -11.446 1.00 35.33 18 SER B C 1
ATOM 1421 O O . SER B 1 22 ? 6.894 -29.416 -10.740 1.00 35.22 18 SER B O 1
ATOM 1426 N N . GLN B 1 23 ? 7.631 -27.323 -11.109 1.00 36.01 19 GLN B N 1
ATOM 1427 C CA . GLN B 1 23 ? 7.010 -26.786 -9.896 1.00 37.87 19 GLN B CA 1
ATOM 1428 C C . GLN B 1 23 ? 5.492 -26.934 -9.904 1.00 37.04 19 GLN B C 1
ATOM 1429 O O . GLN B 1 23 ? 4.865 -27.039 -8.846 1.00 40.66 19 GLN B O 1
ATOM 1435 N N . LYS B 1 24 ? 4.904 -26.949 -11.094 1.00 36.24 20 LYS B N 1
ATOM 1436 C CA . LYS B 1 24 ? 3.453 -27.060 -11.232 1.00 41.09 20 LYS B CA 1
ATOM 1437 C C . LYS B 1 24 ? 2.998 -28.482 -11.540 1.00 46.75 20 LYS B C 1
ATOM 1438 O O . LYS B 1 24 ? 1.850 -28.701 -11.940 1.00 47.85 20 LYS B O 1
ATOM 1444 N N . GLY B 1 25 ? 3.901 -29.440 -11.358 1.00 42.11 21 GLY B N 1
ATOM 1445 C CA . GLY B 1 25 ? 3.619 -30.835 -11.648 1.00 47.13 21 GLY B CA 1
ATOM 1446 C C . GLY B 1 25 ? 3.577 -31.155 -13.135 1.00 46.69 21 GLY B C 1
ATOM 1447 O O . GLY B 1 25 ? 2.967 -32.142 -13.544 1.00 44.94 21 GLY B O 1
ATOM 1448 N N . TYR B 1 26 ? 4.226 -30.325 -13.947 1.00 39.17 22 TYR B N 1
ATOM 1449 C CA . TYR B 1 26 ? 4.256 -30.534 -15.395 1.00 34.53 22 TYR B CA 1
ATOM 1450 C C . TYR B 1 26 ? 5.691 -30.870 -15.777 1.00 32.36 22 TYR B C 1
ATOM 1451 O O . TYR B 1 26 ? 6.553 -30.915 -14.917 1.00 29.28 22 TYR B O 1
ATOM 1460 N N . SER B 1 27 ? 5.967 -31.087 -17.057 1.00 29.32 23 SER B N 1
ATOM 1461 C CA . SER B 1 27 ? 7.349 -31.364 -17.431 1.00 33.97 23 SER B CA 1
ATOM 1462 C C . SER B 1 27 ? 7.701 -30.850 -18.830 1.00 32.20 23 SER B C 1
ATOM 1463 O O . SER B 1 27 ? 6.911 -30.969 -19.763 1.00 31.36 23 SER B O 1
ATOM 1466 N N . TRP B 1 28 ? 8.895 -30.270 -18.961 1.00 27.50 24 TRP B N 1
ATOM 1467 C CA . TRP B 1 28 ? 9.409 -29.834 -20.259 1.00 25.74 24 TRP B CA 1
ATOM 1468 C C . TRP B 1 28 ? 9.573 -31.002 -21.245 1.00 30.39 24 TRP B C 1
ATOM 1469 O O . TRP B 1 28 ? 9.224 -30.911 -22.434 1.00 27.97 24 TRP B O 1
ATOM 1480 N N . SER B 1 29 ? 10.124 -32.105 -20.749 1.00 28.67 25 SER B N 1
ATOM 1481 C CA . SER B 1 29 ? 10.442 -33.239 -21.612 1.00 29.56 25 SER B CA 1
ATOM 1482 C C . SER B 1 29 ? 10.666 -34.465 -20.753 1.00 27.82 25 SER B C 1
ATOM 1483 O O . SER B 1 29 ? 10.722 -34.368 -19.520 1.00 28.22 25 SER B O 1
ATOM 1486 N N . GLN B 1 30 ? 10.816 -35.610 -21.407 1.00 27.50 26 GLN B N 1
ATOM 1487 C CA . GLN B 1 30 ? 11.079 -36.846 -20.697 1.00 29.97 26 GLN B CA 1
ATOM 1488 C C . GLN B 1 30 ? 12.434 -36.778 -19.995 1.00 27.59 26 GLN B C 1
ATOM 1489 O O . GLN B 1 30 ? 12.538 -37.188 -18.849 1.00 29.52 26 GLN B O 1
ATOM 1495 N N . MET B 1 31 ? 13.463 -36.263 -20.675 1.00 27.22 83 MET B N 1
ATOM 1496 C CA . MET B 1 31 ? 14.778 -36.082 -20.042 1.00 28.63 83 MET B CA 1
ATOM 1497 C C . MET B 1 31 ? 14.682 -35.169 -18.824 1.00 25.53 83 MET B C 1
ATOM 1498 O O . MET B 1 31 ? 15.282 -35.415 -17.786 1.00 20.47 83 MET B O 1
ATOM 1503 N N . ALA B 1 32 ? 13.926 -34.081 -18.945 1.00 24.06 84 ALA B N 1
ATOM 1504 C CA . ALA B 1 32 ? 13.746 -33.190 -17.820 1.00 20.11 84 ALA B CA 1
ATOM 1505 C C . ALA B 1 32 ? 13.071 -33.878 -16.635 1.00 19.99 84 ALA B C 1
ATOM 1506 O O . ALA B 1 32 ? 13.402 -33.584 -15.476 1.00 21.00 84 ALA B O 1
ATOM 1508 N N . ALA B 1 33 ? 12.121 -34.769 -16.924 1.00 21.32 85 ALA B N 1
ATOM 1509 C CA . ALA B 1 33 ? 11.423 -35.507 -15.866 1.00 24.26 85 ALA B CA 1
ATOM 1510 C C . ALA B 1 33 ? 12.376 -36.481 -15.155 1.00 21.86 85 ALA B C 1
ATOM 1511 O O . ALA B 1 33 ? 12.325 -36.628 -13.941 1.00 22.43 85 ALA B O 1
ATOM 1513 N N . VAL B 1 34 ? 13.212 -37.152 -15.936 1.00 24.90 86 VAL B N 1
ATOM 1514 C CA . VAL B 1 34 ? 14.237 -38.024 -15.363 1.00 23.68 86 VAL B CA 1
ATOM 1515 C C . VAL B 1 34 ? 15.205 -37.226 -14.481 1.00 20.93 86 VAL B C 1
ATOM 1516 O O . VAL B 1 34 ? 15.465 -37.604 -13.349 1.00 22.74 86 VAL B O 1
ATOM 1520 N N . LYS B 1 35 ? 15.695 -36.096 -14.978 1.00 23.25 87 LYS B N 1
ATOM 1521 C CA . LYS B 1 35 ? 16.624 -35.280 -14.199 1.00 20.31 87 LYS B CA 1
ATOM 1522 C C . LYS B 1 35 ? 16.045 -34.898 -12.849 1.00 22.81 87 LYS B C 1
ATOM 1523 O O . LYS B 1 35 ? 16.709 -35.019 -11.826 1.00 22.58 87 LYS B O 1
ATOM 1529 N N A GLN B 1 36 ? 14.806 -34.415 -12.857 0.75 22.32 88 GLN B N 1
ATOM 1530 N N B GLN B 1 36 ? 14.799 -34.442 -12.858 0.25 22.48 88 GLN B N 1
ATOM 1531 C CA A GLN B 1 36 ? 14.157 -33.955 -11.641 0.75 23.49 88 GLN B CA 1
ATOM 1532 C CA B GLN B 1 36 ? 14.156 -33.965 -11.644 0.25 23.40 88 GLN B CA 1
ATOM 1533 C C A GLN B 1 36 ? 13.842 -35.105 -10.677 0.75 23.58 88 GLN B C 1
ATOM 1534 C C B GLN B 1 36 ? 13.830 -35.101 -10.676 0.25 24.78 88 GLN B C 1
ATOM 1535 O O A GLN B 1 36 ? 14.015 -34.964 -9.470 0.75 27.86 88 GLN B O 1
ATOM 1536 O O B GLN B 1 36 ? 13.961 -34.943 -9.464 0.25 27.01 88 GLN B O 1
ATOM 1547 N N . ALA B 1 37 ? 13.416 -36.244 -11.213 1.00 27.36 89 ALA B N 1
ATOM 1548 C CA . ALA B 1 37 ? 13.132 -37.417 -10.378 1.00 28.65 89 ALA B CA 1
ATOM 1549 C C . ALA B 1 37 ? 14.410 -37.889 -9.688 1.00 27.18 89 ALA B C 1
ATOM 1550 O O . ALA B 1 37 ? 14.406 -38.235 -8.509 1.00 30.34 89 ALA B O 1
ATOM 1552 N N . LEU B 1 38 ? 15.506 -37.918 -10.438 1.00 23.01 90 LEU B N 1
ATOM 1553 C CA . LEU B 1 38 ? 16.778 -38.342 -9.868 1.00 23.13 90 LEU B CA 1
ATOM 1554 C C . LEU B 1 38 ? 17.269 -37.353 -8.817 1.00 27.22 90 LEU B C 1
ATOM 1555 O O . LEU B 1 38 ? 17.772 -37.762 -7.767 1.00 25.08 90 LEU B O 1
ATOM 1560 N N . ARG B 1 39 ? 17.100 -36.052 -9.077 1.00 28.09 91 ARG B N 1
ATOM 1561 C CA . ARG B 1 39 ? 17.367 -35.022 -8.069 1.00 26.17 91 ARG B CA 1
ATOM 1562 C C . ARG B 1 39 ? 16.595 -35.274 -6.779 1.00 29.44 91 ARG B C 1
A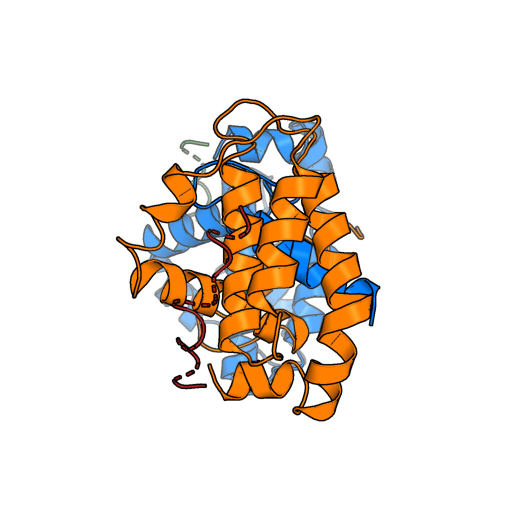TOM 1563 O O . ARG B 1 39 ? 17.151 -35.192 -5.674 1.00 32.23 91 ARG B O 1
ATOM 1571 N N . GLU B 1 40 ? 15.310 -35.577 -6.919 1.00 33.76 92 GLU B N 1
ATOM 1572 C CA . GLU B 1 40 ? 14.453 -35.753 -5.756 1.00 32.86 92 GLU B CA 1
ATOM 1573 C C . GLU B 1 40 ? 14.703 -37.083 -5.044 1.00 35.19 92 GLU B C 1
ATOM 1574 O O . GLU B 1 40 ? 14.614 -37.169 -3.815 1.00 36.36 92 GLU B O 1
ATOM 1580 N N . ALA B 1 41 ? 15.025 -38.115 -5.818 1.00 36.50 93 ALA B N 1
ATOM 1581 C CA . ALA B 1 41 ? 15.363 -39.412 -5.246 1.00 33.11 93 ALA B CA 1
ATOM 1582 C C . ALA B 1 41 ? 16.659 -39.328 -4.433 1.00 35.09 93 ALA B C 1
ATOM 1583 O O . ALA B 1 41 ? 16.778 -39.927 -3.353 1.00 36.78 93 ALA B O 1
ATOM 1585 N N . GLY B 1 42 ? 17.633 -38.596 -4.970 1.00 31.91 94 GLY B N 1
ATOM 1586 C CA . GLY B 1 42 ? 18.876 -38.321 -4.273 1.00 31.80 94 GLY B CA 1
ATOM 1587 C C . GLY B 1 42 ? 18.650 -37.593 -2.968 1.00 40.35 94 GLY B C 1
ATOM 1588 O O . GLY B 1 42 ? 19.278 -37.893 -1.949 1.00 38.58 94 GLY B O 1
ATOM 1589 N N . ASP B 1 43 ? 17.754 -36.612 -2.992 1.00 40.39 95 ASP B N 1
ATOM 1590 C CA . ASP B 1 43 ? 17.376 -35.913 -1.768 1.00 41.01 95 ASP B CA 1
ATOM 1591 C C . ASP B 1 43 ? 16.720 -36.865 -0.785 1.00 37.95 95 ASP B C 1
ATOM 1592 O O . ASP B 1 43 ? 16.994 -36.813 0.404 1.00 41.92 95 ASP B O 1
ATOM 1597 N N . GLU B 1 44 ? 15.830 -37.722 -1.277 1.00 42.22 96 GLU B N 1
ATOM 1598 C CA . GLU B 1 44 ? 15.035 -38.576 -0.397 1.00 45.59 96 GLU B CA 1
ATOM 1599 C C . GLU B 1 44 ? 15.913 -39.635 0.252 1.00 48.04 96 GLU B C 1
ATOM 1600 O O . GLU B 1 44 ? 15.708 -40.007 1.409 1.00 53.97 96 GLU B O 1
ATOM 1606 N N . PHE B 1 45 ? 16.891 -40.108 -0.511 1.00 44.79 97 PHE B N 1
ATOM 1607 C CA . PHE B 1 45 ? 17.852 -41.092 -0.038 1.00 46.51 97 PHE B CA 1
ATOM 1608 C C . PHE B 1 45 ? 18.726 -40.488 1.051 1.00 49.02 97 PHE B C 1
ATOM 1609 O O . PHE B 1 45 ? 18.904 -41.073 2.122 1.00 52.47 97 PHE B O 1
ATOM 1617 N N . GLU B 1 46 ? 19.274 -39.313 0.772 1.00 42.46 98 GLU B N 1
ATOM 1618 C CA . GLU B 1 46 ? 20.136 -38.644 1.734 1.00 44.28 98 GLU B CA 1
ATOM 1619 C C . GLU B 1 46 ? 19.352 -38.195 2.990 1.00 49.40 98 GLU B C 1
ATOM 1620 O O . GLU B 1 46 ? 19.911 -38.130 4.081 1.00 53.54 98 GLU B O 1
ATOM 1626 N N . LEU B 1 47 ? 18.057 -37.909 2.842 1.00 53.68 99 LEU B N 1
ATOM 1627 C CA . LEU B 1 47 ? 17.226 -37.545 4.002 1.00 55.32 99 LEU B CA 1
ATOM 1628 C C . LEU B 1 47 ? 16.879 -38.742 4.890 1.00 59.20 99 LEU B C 1
ATOM 1629 O O . LEU B 1 47 ? 17.056 -38.695 6.112 1.00 64.21 99 LEU B O 1
ATOM 1634 N N . ARG B 1 48 ? 16.367 -39.802 4.270 1.00 57.54 100 ARG B N 1
ATOM 1635 C CA . ARG B 1 48 ? 15.948 -41.006 4.982 1.00 65.64 100 ARG B CA 1
ATOM 1636 C C . ARG B 1 48 ? 17.105 -41.616 5.772 1.00 66.36 100 ARG B C 1
ATOM 1637 O O . ARG B 1 48 ? 16.911 -42.148 6.870 1.00 68.11 100 ARG B O 1
ATOM 1645 N N . TYR B 1 49 ? 18.307 -41.522 5.213 1.00 61.32 101 TYR B N 1
ATOM 1646 C CA . TYR B 1 49 ? 19.496 -42.076 5.855 1.00 66.51 101 TYR B CA 1
ATOM 1647 C C . TYR B 1 49 ? 20.478 -40.984 6.231 1.00 67.65 101 TYR B C 1
ATOM 1648 O O . TYR B 1 49 ? 21.688 -41.165 6.097 1.00 65.15 101 TYR B O 1
ATOM 1657 N N . ARG B 1 50 ? 19.948 -39.866 6.715 1.00 70.57 102 ARG B N 1
ATOM 1658 C CA . ARG B 1 50 ? 20.740 -38.665 6.970 1.00 75.08 102 ARG B CA 1
ATOM 1659 C C . ARG B 1 50 ? 21.967 -38.925 7.835 1.00 79.09 102 ARG B C 1
ATOM 1660 O O . ARG B 1 50 ? 23.063 -38.477 7.503 1.00 78.60 102 ARG B O 1
ATOM 1668 N N . ARG B 1 51 ? 21.779 -39.652 8.933 1.00 82.80 103 ARG B N 1
ATOM 1669 C CA . ARG B 1 51 ? 22.874 -39.955 9.851 1.00 84.32 103 ARG B CA 1
ATOM 1670 C C . ARG B 1 51 ? 23.935 -40.847 9.216 1.00 77.80 103 ARG B C 1
ATOM 1671 O O . ARG B 1 51 ? 25.111 -40.488 9.164 1.00 75.47 103 ARG B O 1
ATOM 1679 N N . ALA B 1 52 ? 23.511 -42.019 8.758 1.00 74.30 104 ALA B N 1
ATOM 1680 C CA . ALA B 1 52 ? 24.411 -42.963 8.112 1.00 73.42 104 ALA B CA 1
ATOM 1681 C C . ALA B 1 52 ? 25.074 -42.347 6.879 1.00 66.60 104 ALA B C 1
ATOM 1682 O O . ALA B 1 52 ? 26.268 -42.541 6.653 1.00 64.05 104 ALA B O 1
ATOM 1684 N N . PHE B 1 53 ? 24.305 -41.600 6.088 1.00 64.27 105 PHE B N 1
ATOM 1685 C CA . PHE B 1 53 ? 24.867 -40.965 4.897 1.00 63.19 105 PHE B CA 1
ATOM 1686 C C . PHE B 1 53 ? 25.961 -39.979 5.291 1.00 65.60 105 PHE B C 1
ATOM 1687 O O . PHE B 1 53 ? 27.045 -39.979 4.710 1.00 56.24 105 PHE B O 1
ATOM 1695 N N A SER B 1 54 ? 25.673 -39.146 6.285 0.50 70.48 106 SER B N 1
ATOM 1696 N N B SER B 1 54 ? 25.667 -39.140 6.279 0.50 70.45 106 SER B N 1
ATOM 1697 C CA A SER B 1 54 ? 26.648 -38.183 6.779 0.50 73.87 106 SER B CA 1
ATOM 1698 C CA B SER B 1 54 ? 26.643 -38.185 6.791 0.50 73.92 106 SER B CA 1
ATOM 1699 C C A SER B 1 54 ? 27.790 -38.878 7.527 0.50 76.52 106 SER B C 1
ATOM 1700 C C B SER B 1 54 ? 27.800 -38.907 7.481 0.50 76.29 106 SER B C 1
ATOM 1701 O O A SER B 1 54 ? 28.918 -38.388 7.543 0.50 77.96 106 SER B O 1
ATOM 1702 O O B SER B 1 54 ? 28.946 -38.464 7.412 0.50 77.21 106 SER B O 1
ATOM 1707 N N . ASP B 1 55 ? 27.490 -40.020 8.142 1.00 76.48 107 ASP B N 1
ATOM 1708 C CA . ASP B 1 55 ? 28.500 -40.796 8.863 1.00 80.87 107 ASP B CA 1
ATOM 1709 C C . ASP B 1 55 ? 29.609 -41.307 7.939 1.00 77.84 107 ASP B C 1
ATOM 1710 O O . ASP B 1 55 ? 30.791 -41.050 8.170 1.00 74.24 107 ASP B O 1
ATOM 1715 N N . LEU B 1 56 ? 29.235 -42.036 6.895 1.00 70.42 108 LEU B N 1
ATOM 1716 C CA . LEU B 1 56 ? 30.255 -42.637 6.045 1.00 67.54 108 LEU B CA 1
ATOM 1717 C C . LEU B 1 56 ? 30.868 -41.666 5.040 1.00 63.44 108 LEU B C 1
ATOM 1718 O O . LEU B 1 56 ? 32.018 -41.838 4.634 1.00 63.14 108 LEU B O 1
ATOM 1723 N N . THR B 1 57 ? 30.119 -40.633 4.661 1.00 62.69 109 THR B N 1
ATOM 1724 C CA . THR B 1 57 ? 30.687 -39.580 3.826 1.00 66.32 109 THR B CA 1
ATOM 1725 C C . THR B 1 57 ? 31.754 -38.796 4.587 1.00 72.60 109 THR B C 1
ATOM 1726 O O . THR B 1 57 ? 32.686 -38.267 3.988 1.00 75.96 109 THR B O 1
ATOM 1730 N N . SER B 1 58 ? 31.621 -38.726 5.907 1.00 75.59 110 SER B N 1
ATOM 1731 C CA . SER B 1 58 ? 32.637 -38.071 6.723 1.00 80.51 110 SER B CA 1
ATOM 1732 C C . SER B 1 58 ? 33.881 -38.953 6.890 1.00 79.37 110 SER B C 1
ATOM 1733 O O . SER B 1 58 ? 34.885 -38.511 7.444 1.00 83.40 110 SER B O 1
ATOM 1736 N N . GLN B 1 59 ? 33.812 -40.198 6.419 1.00 73.27 111 GLN B N 1
ATOM 1737 C CA . GLN B 1 59 ? 34.972 -41.095 6.469 1.00 76.93 111 GLN B CA 1
ATOM 1738 C C . GLN B 1 59 ? 35.732 -41.124 5.144 1.00 74.21 111 GLN B C 1
ATOM 1739 O O . GLN B 1 59 ? 36.740 -41.826 5.013 1.00 73.67 111 GLN B O 1
ATOM 1745 N N . LEU B 1 60 ? 35.239 -40.371 4.163 1.00 71.17 112 LEU B N 1
ATOM 1746 C CA . LEU B 1 60 ? 35.896 -40.272 2.864 1.00 68.95 112 LEU B CA 1
ATOM 1747 C C . LEU B 1 60 ? 37.271 -39.638 3.022 1.00 74.34 112 LEU B C 1
ATOM 1748 O O . LEU B 1 60 ? 37.387 -38.511 3.497 1.00 73.15 112 LEU B O 1
ATOM 1753 N N . HIS B 1 61 ? 38.309 -40.362 2.619 1.00 77.16 113 HIS B N 1
ATOM 1754 C CA . HIS B 1 61 ? 39.666 -39.827 2.649 1.00 80.86 113 HIS B CA 1
ATOM 1755 C C . HIS B 1 61 ? 40.144 -39.578 1.226 1.00 75.09 113 HIS B C 1
ATOM 1756 O O . HIS B 1 61 ? 40.591 -40.498 0.543 1.00 70.46 113 HIS B O 1
ATOM 1763 N N . ILE B 1 62 ? 40.046 -38.323 0.791 1.00 77.15 114 ILE B N 1
ATOM 1764 C CA . ILE B 1 62 ? 40.221 -37.964 -0.614 1.00 65.44 114 ILE B CA 1
ATOM 1765 C C . ILE B 1 62 ? 41.482 -37.159 -0.903 1.00 70.14 114 ILE B C 1
ATOM 1766 O O . ILE B 1 62 ? 41.720 -36.125 -0.292 1.00 74.57 114 ILE B O 1
ATOM 1771 N N . THR B 1 63 ? 42.272 -37.642 -1.855 1.00 69.56 115 THR B N 1
ATOM 1772 C CA . THR B 1 63 ? 43.448 -36.937 -2.348 1.00 77.15 115 THR B CA 1
ATOM 1773 C C . THR B 1 63 ? 43.454 -37.094 -3.861 1.00 70.27 115 THR B C 1
ATOM 1774 O O . THR B 1 63 ? 42.896 -38.070 -4.375 1.00 65.46 115 THR B O 1
ATOM 1778 N N . PRO B 1 64 ? 44.080 -36.143 -4.583 1.00 73.02 116 PRO B N 1
ATOM 1779 C CA . PRO B 1 64 ? 44.069 -36.184 -6.049 1.00 70.29 116 PRO B CA 1
ATOM 1780 C C . PRO B 1 64 ? 44.599 -37.497 -6.609 1.00 69.45 116 PRO B C 1
ATOM 1781 O O . PRO B 1 64 ? 44.029 -38.016 -7.574 1.00 64.78 116 PRO B O 1
ATOM 1785 N N . GLY B 1 65 ? 45.641 -38.043 -5.985 1.00 73.44 117 GLY B N 1
ATOM 1786 C CA . GLY B 1 65 ? 46.255 -39.275 -6.448 1.00 73.26 117 GLY B CA 1
ATOM 1787 C C . GLY B 1 65 ? 45.469 -40.553 -6.183 1.00 68.22 117 GLY B C 1
ATOM 1788 O O . GLY B 1 65 ? 45.680 -41.559 -6.858 1.00 66.62 117 GLY B O 1
ATOM 1789 N N . THR B 1 66 ? 44.567 -40.518 -5.206 1.00 66.29 118 THR B N 1
ATOM 1790 C CA . THR B 1 66 ? 43.833 -41.713 -4.800 1.00 62.52 118 THR B CA 1
ATOM 1791 C C . THR B 1 66 ? 42.322 -41.609 -5.051 1.00 57.02 118 THR B C 1
ATOM 1792 O O . THR B 1 66 ? 41.580 -42.546 -4.761 1.00 53.97 118 THR B O 1
ATOM 1796 N N . ALA B 1 67 ? 41.886 -40.469 -5.576 1.00 56.20 119 ALA B N 1
ATOM 1797 C CA . ALA B 1 67 ? 40.459 -40.193 -5.783 1.00 51.62 119 ALA B CA 1
ATOM 1798 C C . ALA B 1 67 ? 39.762 -41.264 -6.629 1.00 47.00 119 ALA B C 1
ATOM 1799 O O . ALA B 1 67 ? 38.691 -41.756 -6.272 1.00 43.97 119 ALA B O 1
ATOM 1801 N N . TYR B 1 68 ? 40.375 -41.638 -7.742 1.00 47.02 120 TYR B N 1
ATOM 1802 C CA . TYR B 1 68 ? 39.777 -42.652 -8.587 1.00 44.82 120 TYR B CA 1
ATOM 1803 C C . TYR B 1 68 ? 39.669 -44.013 -7.890 1.00 42.61 120 TYR B C 1
ATOM 1804 O O . TYR B 1 68 ? 38.712 -44.756 -8.096 1.00 39.64 120 TYR B O 1
ATOM 1813 N N . GLN B 1 69 ? 40.669 -44.338 -7.081 1.00 46.03 121 GLN B N 1
ATOM 1814 C CA . GLN B 1 69 ? 40.707 -45.626 -6.409 1.00 49.71 121 GLN B CA 1
ATOM 1815 C C . GLN B 1 69 ? 39.591 -45.696 -5.390 1.00 44.28 121 GLN B C 1
ATOM 1816 O O . GLN B 1 69 ? 38.937 -46.728 -5.246 1.00 42.62 121 GLN B O 1
ATOM 1822 N N . SER B 1 70 ? 39.383 -44.598 -4.677 1.00 45.76 122 SER B N 1
ATOM 1823 C CA . SER B 1 70 ? 38.279 -44.517 -3.734 1.00 53.69 122 SER B CA 1
ATOM 1824 C C . SER B 1 70 ? 36.948 -44.654 -4.467 1.00 40.26 122 SER B C 1
ATOM 1825 O O . SER B 1 70 ? 36.065 -45.376 -4.023 1.00 39.75 122 SER B O 1
ATOM 1828 N N . PHE B 1 71 ? 36.828 -43.969 -5.596 1.00 38.57 123 PHE B N 1
ATOM 1829 C CA . PHE B 1 71 ? 35.600 -44.030 -6.393 1.00 34.74 123 PHE B CA 1
ATOM 1830 C C . PHE B 1 71 ? 35.284 -45.459 -6.814 1.00 41.52 123 PHE B C 1
ATOM 1831 O O . PHE B 1 71 ? 34.180 -45.971 -6.584 1.00 31.05 123 PHE B O 1
ATOM 1839 N N . GLU B 1 72 ? 36.267 -46.096 -7.436 1.00 35.74 124 GLU B N 1
ATOM 1840 C CA . GLU B 1 72 ? 36.101 -47.444 -7.955 1.00 36.51 124 GLU B CA 1
ATOM 1841 C C . GLU B 1 72 ? 35.868 -48.489 -6.866 1.00 32.96 124 GLU B C 1
ATOM 1842 O O . GLU B 1 72 ? 35.075 -49.400 -7.056 1.00 31.67 124 GLU B O 1
ATOM 1848 N N . GLN B 1 73 ? 36.564 -48.367 -5.742 1.00 37.36 125 GLN B N 1
ATOM 1849 C CA . GLN B 1 73 ? 36.374 -49.331 -4.654 1.00 42.91 125 GLN B CA 1
ATOM 1850 C C . GLN B 1 73 ? 34.939 -49.251 -4.115 1.00 39.86 125 GLN B C 1
ATOM 1851 O O . GLN B 1 73 ? 34.288 -50.274 -3.885 1.00 34.72 125 GLN B O 1
ATOM 1857 N N . VAL B 1 74 ? 34.451 -48.031 -3.923 1.00 36.42 126 VAL B N 1
ATOM 1858 C CA . VAL B 1 74 ? 33.076 -47.841 -3.477 1.00 34.12 126 VAL B CA 1
ATOM 1859 C C . VAL B 1 74 ? 32.087 -48.405 -4.486 1.00 31.05 126 VAL B C 1
ATOM 1860 O O . VAL B 1 74 ? 31.219 -49.204 -4.132 1.00 31.60 126 VAL B O 1
ATOM 1864 N N . VAL B 1 75 ? 32.214 -47.984 -5.742 1.00 29.19 127 VAL B N 1
ATOM 1865 C CA . VAL B 1 75 ? 31.248 -48.335 -6.779 1.00 29.40 127 VAL B CA 1
ATOM 1866 C C . VAL B 1 75 ? 31.229 -49.846 -7.088 1.00 28.65 127 VAL B C 1
ATOM 1867 O O . VAL B 1 75 ? 30.164 -50.447 -7.276 1.00 27.15 127 VAL B O 1
ATOM 1871 N N . ASN B 1 76 ? 32.400 -50.469 -7.128 1.00 30.40 128 ASN B N 1
ATOM 1872 C CA . ASN B 1 76 ? 32.439 -51.898 -7.465 1.00 32.17 128 ASN B CA 1
ATOM 1873 C C . ASN B 1 76 ? 31.811 -52.750 -6.358 1.00 33.79 128 ASN B C 1
ATOM 1874 O O . ASN B 1 76 ? 31.208 -53.791 -6.616 1.00 33.24 128 ASN B O 1
ATOM 1879 N N . GLU B 1 77 ? 31.941 -52.279 -5.126 1.00 30.57 129 GLU B N 1
ATOM 1880 C CA . GLU B 1 77 ? 31.337 -52.920 -3.969 1.00 32.97 129 GLU B CA 1
ATOM 1881 C C . GLU B 1 77 ? 29.827 -52.650 -3.896 1.00 33.08 129 GLU B C 1
ATOM 1882 O O . GLU B 1 77 ? 29.057 -53.537 -3.531 1.00 34.22 129 GLU B O 1
ATOM 1888 N N . LEU B 1 78 ? 29.413 -51.431 -4.245 1.00 30.15 130 LEU B N 1
ATOM 1889 C CA . LEU B 1 78 ? 27.993 -51.073 -4.304 1.00 32.71 130 LEU B CA 1
ATOM 1890 C C . LEU B 1 78 ? 27.222 -51.984 -5.275 1.00 30.87 130 LEU B C 1
ATOM 1891 O O . LEU B 1 78 ? 26.096 -52.392 -4.986 1.00 33.19 130 LEU B O 1
ATOM 1896 N N . PHE B 1 79 ? 27.844 -52.328 -6.401 1.00 28.35 131 PHE B N 1
ATOM 1897 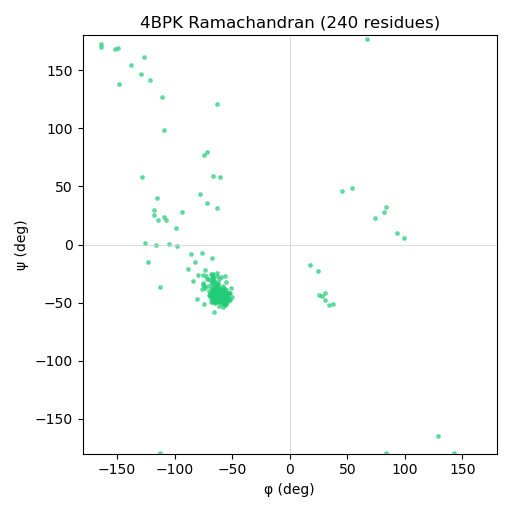C CA . PHE B 1 79 ? 27.202 -53.180 -7.401 1.00 30.77 131 PHE B CA 1
ATOM 1898 C C . PHE B 1 79 ? 27.765 -54.609 -7.465 1.00 33.44 131 PHE B C 1
ATOM 1899 O O . PHE B 1 79 ? 27.599 -55.293 -8.478 1.00 35.33 131 PHE B O 1
ATOM 1907 N N . ARG B 1 80 ? 28.409 -55.046 -6.394 1.00 31.70 132 ARG B N 1
ATOM 1908 C CA . ARG B 1 80 ? 29.136 -56.324 -6.397 1.00 32.53 132 ARG B CA 1
ATOM 1909 C C . ARG B 1 80 ? 28.267 -57.520 -6.826 1.00 39.51 132 ARG B C 1
ATOM 1910 O O . ARG B 1 80 ? 28.703 -58.363 -7.615 1.00 40.95 132 ARG B O 1
ATOM 1918 N N . ASP B 1 81 ? 27.037 -57.589 -6.334 1.00 35.04 133 ASP B N 1
ATOM 1919 C CA . ASP B 1 81 ? 26.185 -58.717 -6.702 1.00 40.60 133 ASP B CA 1
ATOM 1920 C C . ASP B 1 81 ? 24.950 -58.338 -7.524 1.00 41.08 133 ASP B C 1
ATOM 1921 O O . ASP B 1 81 ? 23.980 -59.098 -7.569 1.00 45.65 133 ASP B O 1
ATOM 1926 N N . GLY B 1 82 ? 24.980 -57.181 -8.182 1.00 34.13 134 GLY B N 1
ATOM 1927 C CA . GLY B 1 82 ? 23.859 -56.793 -9.013 1.00 34.55 134 GLY B CA 1
ATOM 1928 C C . GLY B 1 82 ? 23.489 -55.328 -9.014 1.00 38.43 134 GLY B C 1
ATOM 1929 O O . GLY B 1 82 ? 24.125 -54.484 -8.360 1.00 33.95 134 GLY B O 1
ATOM 1930 N N . VAL B 1 83 ? 22.449 -55.035 -9.782 1.00 35.70 135 VAL B N 1
ATOM 1931 C CA . VAL B 1 83 ? 21.928 -53.688 -9.907 1.00 30.19 135 VAL B CA 1
ATOM 1932 C C . VAL B 1 83 ? 20.459 -53.650 -9.484 1.00 34.36 135 VAL B C 1
ATOM 1933 O O . VAL B 1 83 ? 19.691 -54.582 -9.745 1.00 38.92 135 VAL B O 1
ATOM 1937 N N . ASN B 1 84 ? 20.078 -52.574 -8.810 1.00 31.11 136 ASN B N 1
ATOM 1938 C CA . ASN B 1 84 ? 18.667 -52.229 -8.647 1.00 33.80 136 ASN B CA 1
ATOM 1939 C C . ASN B 1 84 ? 18.594 -50.711 -8.559 1.00 33.84 136 ASN B C 1
ATOM 1940 O O . ASN B 1 84 ? 19.633 -50.059 -8.426 1.00 32.49 136 ASN B O 1
ATOM 1945 N N . TRP B 1 85 ? 17.400 -50.131 -8.636 1.00 33.01 137 TRP B N 1
ATOM 1946 C CA . TRP B 1 85 ? 17.300 -48.677 -8.670 1.00 30.81 137 TRP B CA 1
ATOM 1947 C C . TRP B 1 85 ? 17.837 -47.976 -7.411 1.00 30.95 137 TRP B C 1
ATOM 1948 O O . TRP B 1 85 ? 18.390 -46.870 -7.494 1.00 28.91 137 TRP B O 1
ATOM 1959 N N . GLY B 1 86 ? 17.662 -48.611 -6.256 1.00 32.61 138 GLY B N 1
ATOM 1960 C CA . GLY B 1 86 ? 18.181 -48.082 -5.006 1.00 37.43 138 GLY B CA 1
ATOM 1961 C C . GLY B 1 86 ? 19.694 -47.905 -5.064 1.00 36.59 138 GLY B C 1
ATOM 1962 O O . GLY B 1 86 ? 20.224 -46.867 -4.673 1.00 28.79 138 GLY B O 1
ATOM 1963 N N . ARG B 1 87 ? 20.385 -48.916 -5.584 1.00 28.69 139 ARG B N 1
ATOM 1964 C CA . ARG B 1 87 ? 21.832 -48.830 -5.765 1.00 27.13 139 ARG B CA 1
ATOM 1965 C C . ARG B 1 87 ? 22.206 -47.752 -6.793 1.00 24.84 139 ARG B C 1
ATOM 1966 O O . ARG B 1 87 ? 23.191 -47.039 -6.624 1.00 25.02 139 ARG B O 1
ATOM 1974 N N . ILE B 1 88 ? 21.417 -47.630 -7.852 1.00 23.57 140 ILE B N 1
ATOM 1975 C CA . ILE B 1 88 ? 21.648 -46.577 -8.826 1.00 23.31 140 ILE B CA 1
ATOM 1976 C C . ILE B 1 88 ? 21.534 -45.193 -8.166 1.00 24.94 140 ILE B C 1
ATOM 1977 O O . ILE B 1 88 ? 22.390 -44.341 -8.369 1.00 21.01 140 ILE B O 1
ATOM 1982 N N . VAL B 1 89 ? 20.493 -44.957 -7.372 1.00 26.23 141 VAL B N 1
ATOM 1983 C CA . VAL B 1 89 ? 20.409 -43.676 -6.649 1.00 23.73 141 VAL B CA 1
ATOM 1984 C C . VAL B 1 89 ? 21.609 -43.429 -5.704 1.00 24.82 141 VAL B C 1
ATOM 1985 O O . VAL B 1 89 ? 22.194 -42.341 -5.679 1.00 27.66 141 VAL B O 1
ATOM 1989 N N . ALA B 1 90 ? 21.971 -44.445 -4.934 1.00 26.36 142 ALA B N 1
ATOM 1990 C CA . ALA B 1 90 ? 23.172 -44.387 -4.096 1.00 29.34 142 ALA B CA 1
ATOM 1991 C C . ALA B 1 90 ? 24.433 -43.978 -4.883 1.00 26.99 142 ALA B C 1
ATOM 1992 O O . ALA B 1 90 ? 25.243 -43.207 -4.394 1.00 27.90 142 ALA B O 1
ATOM 1994 N N . PHE B 1 91 ? 24.579 -44.516 -6.086 1.00 25.60 143 PHE B N 1
ATOM 1995 C CA . PHE B 1 91 ? 25.718 -44.239 -6.970 1.00 24.48 143 PHE B CA 1
ATOM 1996 C C . PHE B 1 91 ? 25.796 -42.751 -7.304 1.00 23.81 143 PHE B C 1
ATOM 1997 O O . PHE B 1 91 ? 26.841 -42.118 -7.184 1.00 24.85 143 PHE B O 1
ATOM 2005 N N . PHE B 1 92 ? 24.663 -42.187 -7.682 1.00 20.86 144 PHE B N 1
ATOM 2006 C CA . PHE B 1 92 ? 24.606 -40.756 -7.931 1.00 22.66 144 PHE B CA 1
ATOM 2007 C C . PHE B 1 92 ? 24.897 -39.958 -6.664 1.00 22.40 144 PHE B C 1
ATOM 2008 O O . PHE B 1 92 ? 25.727 -39.048 -6.690 1.00 23.89 144 PHE B O 1
ATOM 2016 N N . SER B 1 93 ? 24.238 -40.291 -5.549 1.00 26.17 145 SER B N 1
ATOM 2017 C CA . SER B 1 93 ? 24.436 -39.547 -4.307 1.00 29.84 145 SER B CA 1
ATOM 2018 C C . SER B 1 93 ? 25.886 -39.669 -3.853 1.00 30.57 145 SER B C 1
ATOM 2019 O O . SER B 1 93 ? 26.458 -38.735 -3.311 1.00 30.80 145 SER B O 1
ATOM 2022 N N . PHE B 1 94 ? 26.495 -40.813 -4.128 1.00 28.12 146 PHE B N 1
ATOM 2023 C CA . PHE B 1 94 ? 27.902 -40.989 -3.788 1.00 29.68 146 PHE B CA 1
ATOM 2024 C C . PHE B 1 94 ? 28.778 -40.062 -4.615 1.00 29.19 146 PHE B C 1
ATOM 2025 O O . PHE B 1 94 ? 29.688 -39.420 -4.073 1.00 31.77 146 PHE B O 1
ATOM 2033 N N . GLY B 1 95 ? 28.515 -40.001 -5.918 1.00 26.48 147 GLY B N 1
ATOM 2034 C CA . GLY B 1 95 ? 29.308 -39.174 -6.803 1.00 26.34 147 GLY B CA 1
ATOM 2035 C C . GLY B 1 95 ? 29.109 -37.711 -6.438 1.00 32.00 147 GLY B C 1
ATOM 2036 O O . GLY B 1 95 ? 30.059 -36.935 -6.446 1.00 29.43 147 GLY B O 1
ATOM 2037 N N . GLY B 1 96 ? 27.868 -37.341 -6.106 1.00 30.06 148 GLY B N 1
ATOM 2038 C CA . GLY B 1 96 ? 27.612 -35.988 -5.606 1.00 31.37 148 GLY B CA 1
ATOM 2039 C C . GLY B 1 96 ? 28.409 -35.650 -4.349 1.00 36.40 148 GLY B C 1
ATOM 2040 O O . GLY B 1 96 ? 29.062 -34.587 -4.253 1.00 36.09 148 GLY B O 1
ATOM 2041 N N . ALA B 1 97 ? 28.363 -36.552 -3.370 1.00 33.67 149 ALA B N 1
ATOM 2042 C CA . ALA B 1 97 ? 29.081 -36.343 -2.117 1.00 38.00 149 ALA B CA 1
ATOM 2043 C C . ALA B 1 97 ? 30.583 -36.298 -2.356 1.00 39.68 149 ALA B C 1
ATOM 2044 O O . ALA B 1 97 ? 31.299 -35.522 -1.735 1.00 43.43 149 ALA B O 1
ATOM 2046 N N . LEU B 1 98 ? 31.059 -37.135 -3.272 1.00 43.24 150 LEU B N 1
ATOM 2047 C CA . LEU B 1 98 ? 32.472 -37.150 -3.623 1.00 41.90 150 LEU B CA 1
ATOM 2048 C C . LEU B 1 98 ? 32.902 -35.830 -4.283 1.00 41.79 150 LEU B C 1
ATOM 2049 O O . LEU B 1 98 ? 34.011 -35.351 -4.064 1.00 43.44 150 LEU B O 1
ATOM 2054 N N . CYS B 1 99 ? 32.027 -35.238 -5.096 1.00 38.02 151 CYS B N 1
ATOM 2055 C CA . CYS B 1 99 ? 32.318 -33.931 -5.690 1.00 38.01 151 CYS B CA 1
ATOM 2056 C C . CYS B 1 99 ? 32.357 -32.814 -4.640 1.00 43.48 151 CYS B C 1
ATOM 2057 O O . CYS B 1 99 ? 33.254 -31.972 -4.660 1.00 46.69 151 CYS B O 1
ATOM 2060 N N . VAL B 1 100 ? 31.389 -32.806 -3.723 1.00 41.75 152 VAL B N 1
ATOM 2061 C CA . VAL B 1 100 ? 31.342 -31.789 -2.669 1.00 45.73 152 VAL B CA 1
ATOM 2062 C C . VAL B 1 100 ? 32.546 -31.927 -1.752 1.00 56.81 152 VAL B C 1
ATOM 2063 O O . VAL B 1 100 ? 33.250 -30.953 -1.488 1.00 54.72 152 VAL B O 1
ATOM 2067 N N . GLU B 1 101 ? 32.780 -33.149 -1.279 1.00 50.80 153 GLU B N 1
ATOM 2068 C CA . GLU B 1 101 ? 33.924 -33.430 -0.403 1.00 55.67 153 GLU B CA 1
ATOM 2069 C C . GLU B 1 101 ? 35.244 -33.001 -1.044 1.00 57.76 153 GLU B C 1
ATOM 2070 O O . GLU B 1 101 ? 36.184 -32.613 -0.346 1.00 72.29 153 GLU B O 1
ATOM 2076 N N A SER B 1 102 ? 35.312 -33.076 -2.370 0.72 54.10 154 SER B N 1
ATOM 2077 N N B SER B 1 102 ? 35.306 -33.082 -2.370 0.28 54.08 154 SER B N 1
ATOM 2078 C CA A SER B 1 102 ? 36.479 -32.625 -3.117 0.72 56.21 154 SER B CA 1
ATOM 2079 C CA B SER B 1 102 ? 36.464 -32.622 -3.122 0.28 56.16 154 SER B CA 1
ATOM 2080 C C A SER B 1 102 ? 36.599 -31.108 -3.056 0.72 59.41 154 SER B C 1
ATOM 2081 C C B SER B 1 102 ? 36.590 -31.111 -3.024 0.28 59.46 154 SER B C 1
ATOM 2082 O O A SER B 1 102 ? 37.678 -30.580 -2.818 0.72 64.45 154 SER B O 1
ATOM 2083 O O B SER B 1 102 ? 37.663 -30.590 -2.728 0.28 64.62 154 SER B O 1
ATOM 2088 N N . VAL B 1 103 ? 35.492 -30.408 -3.283 1.00 56.80 155 VAL B N 1
ATOM 2089 C CA . VAL B 1 103 ? 35.497 -28.953 -3.175 1.00 59.83 155 VAL B CA 1
ATOM 2090 C C . VAL B 1 103 ? 35.678 -28.532 -1.706 1.00 65.29 155 VAL B C 1
ATOM 2091 O O . VAL B 1 103 ? 36.321 -27.524 -1.417 1.00 70.31 155 VAL B O 1
ATOM 2095 N N . ASP B 1 104 ? 35.120 -29.323 -0.788 1.00 64.83 156 ASP B N 1
ATOM 2096 C CA . ASP B 1 104 ? 35.243 -29.081 0.653 1.00 70.41 156 ASP B CA 1
ATOM 2097 C C . ASP B 1 104 ? 36.715 -29.006 1.077 1.00 76.53 156 ASP B C 1
ATOM 2098 O O . ASP B 1 104 ? 37.053 -28.356 2.066 1.00 82.66 156 ASP B O 1
ATOM 2103 N N . LYS B 1 105 ? 37.586 -29.685 0.334 1.00 75.33 157 LYS B N 1
ATOM 2104 C CA . LYS B 1 105 ? 39.009 -29.722 0.654 1.00 82.01 157 LYS B CA 1
ATOM 2105 C C . LYS B 1 105 ? 39.854 -29.114 -0.466 1.00 81.97 157 LYS B C 1
ATOM 2106 O O . LYS B 1 105 ? 40.993 -29.523 -0.683 1.00 84.68 157 LYS B O 1
ATOM 2112 N N . GLU B 1 106 ? 39.279 -28.154 -1.186 1.00 79.87 158 GLU B N 1
ATOM 2113 C CA . GLU B 1 106 ? 39.993 -27.427 -2.237 1.00 81.25 158 GLU B CA 1
ATOM 2114 C C . GLU B 1 106 ? 40.644 -28.314 -3.305 1.00 82.51 158 GLU B C 1
ATOM 2115 O O . GLU B 1 106 ? 41.811 -28.134 -3.645 1.00 83.18 158 GLU B O 1
ATOM 2121 N N . MET B 1 107 ? 39.887 -29.270 -3.837 1.00 78.27 159 MET B N 1
ATOM 2122 C CA . MET B 1 107 ? 40.381 -30.123 -4.918 1.00 72.37 159 MET B CA 1
ATOM 2123 C C . MET B 1 107 ? 39.400 -30.152 -6.089 1.00 68.32 159 MET B C 1
ATOM 2124 O O . MET B 1 107 ? 38.942 -31.216 -6.498 1.00 63.66 159 MET B O 1
ATOM 2129 N N . GLN B 1 108 ? 39.107 -28.971 -6.631 1.00 71.78 160 GLN B N 1
ATOM 2130 C CA . GLN B 1 108 ? 38.072 -28.782 -7.654 1.00 66.95 160 GLN B CA 1
ATOM 2131 C C . GLN B 1 108 ? 38.362 -29.435 -9.013 1.00 57.52 160 GLN B C 1
ATOM 2132 O O . GLN B 1 108 ? 37.430 -29.777 -9.742 1.00 54.98 160 GLN B O 1
ATOM 2138 N N . VAL B 1 109 ? 39.639 -29.641 -9.335 1.00 64.34 161 VAL B N 1
ATOM 2139 C CA . VAL B 1 109 ? 40.025 -30.314 -10.580 1.00 62.94 161 VAL B CA 1
ATOM 2140 C C . VAL B 1 109 ? 39.448 -31.741 -10.683 1.00 57.17 161 VAL B C 1
ATOM 2141 O O . VAL B 1 109 ? 39.353 -32.306 -11.775 1.00 56.36 161 VAL B O 1
ATOM 2145 N N A LEU B 1 110 ? 39.056 -32.300 -9.542 0.40 54.35 162 LEU B N 1
ATOM 2146 N N B LEU B 1 110 ? 39.060 -32.306 -9.543 0.60 54.11 162 LEU B N 1
ATOM 2147 C CA A LEU B 1 110 ? 38.535 -33.662 -9.487 0.40 51.05 162 LEU B CA 1
ATOM 2148 C CA B LEU B 1 110 ? 38.539 -33.670 -9.501 0.60 51.08 162 LEU B CA 1
ATOM 2149 C C A LEU B 1 110 ? 37.098 -33.768 -9.985 0.40 46.95 162 LEU B C 1
ATOM 2150 C C B LEU B 1 110 ? 37.096 -33.770 -9.984 0.60 47.09 162 LEU B C 1
ATOM 2151 O O A LEU B 1 110 ? 36.696 -34.809 -10.490 0.40 41.48 162 LEU B O 1
ATOM 2152 O O B LEU B 1 110 ? 36.686 -34.810 -10.477 0.60 41.46 162 LEU B O 1
ATOM 2161 N N . VAL B 1 111 ? 36.332 -32.691 -9.832 1.00 47.05 163 VAL B N 1
ATOM 2162 C CA . VAL B 1 111 ? 34.894 -32.711 -10.144 1.00 44.51 163 VAL B CA 1
ATOM 2163 C C . VAL B 1 111 ? 34.551 -33.170 -11.561 1.00 38.25 163 VAL B C 1
ATOM 2164 O O . VAL B 1 111 ? 33.644 -33.995 -11.761 1.00 34.86 163 VAL B O 1
ATOM 2168 N N . SER B 1 112 ? 35.258 -32.637 -12.551 1.00 41.86 164 SER B N 1
ATOM 2169 C CA . SER B 1 112 ? 34.993 -33.044 -13.925 1.00 44.19 164 SER B CA 1
ATOM 2170 C C . SER B 1 112 ? 35.490 -34.462 -14.202 1.00 44.14 164 SER B C 1
ATOM 2171 O O . SER B 1 112 ? 34.938 -35.164 -15.050 1.00 40.08 164 SER B O 1
ATOM 2174 N N . ARG B 1 113 ? 36.539 -34.878 -13.494 1.00 39.54 165 ARG B N 1
ATOM 2175 C CA . ARG B 1 113 ? 37.021 -36.245 -13.632 1.00 39.39 165 ARG B CA 1
ATOM 2176 C C . ARG B 1 113 ? 35.966 -37.195 -13.100 1.00 35.53 165 ARG B C 1
ATOM 2177 O O . ARG B 1 113 ? 35.615 -38.167 -13.758 1.00 33.72 165 ARG B O 1
ATOM 2185 N N . ILE B 1 114 ? 35.480 -36.910 -11.898 1.00 34.89 166 ILE B N 1
ATOM 2186 C CA . ILE B 1 114 ? 34.423 -37.709 -11.294 1.00 31.85 166 ILE B CA 1
ATOM 2187 C C . ILE B 1 114 ? 33.215 -37.838 -12.219 1.00 33.74 166 ILE B C 1
ATOM 2188 O O . ILE B 1 114 ? 32.724 -38.944 -12.431 1.00 29.34 166 ILE B O 1
ATOM 2193 N N . ALA B 1 115 ? 32.739 -36.727 -12.782 1.00 29.44 167 ALA B N 1
ATOM 2194 C CA . ALA B 1 115 ? 31.633 -36.788 -13.740 1.00 27.25 167 ALA B CA 1
ATOM 2195 C C . ALA B 1 115 ? 31.900 -37.754 -14.895 1.00 25.78 167 ALA B C 1
ATOM 2196 O O . ALA B 1 115 ? 31.015 -38.518 -15.326 1.00 25.39 167 ALA B O 1
ATOM 2198 N N . ALA B 1 116 ? 33.120 -37.730 -15.393 1.00 31.73 168 ALA B N 1
ATOM 2199 C CA . ALA B 1 116 ? 33.495 -38.609 -16.485 1.00 34.58 168 ALA B CA 1
ATOM 2200 C C . ALA B 1 116 ? 33.554 -40.074 -16.036 1.00 30.96 168 ALA B C 1
ATOM 2201 O O . ALA B 1 116 ? 33.103 -40.952 -16.769 1.00 28.49 168 ALA B O 1
ATOM 2203 N N . TRP B 1 117 ? 34.115 -40.343 -14.853 1.00 28.95 169 TRP B N 1
ATOM 2204 C CA . TRP B 1 117 ? 34.171 -41.730 -14.355 1.00 32.78 169 TRP B CA 1
ATOM 2205 C C . TRP B 1 117 ? 32.747 -42.244 -14.163 1.00 25.92 169 TRP B C 1
ATOM 2206 O O . TRP B 1 117 ? 32.434 -43.411 -14.416 1.00 24.68 169 TRP B O 1
ATOM 2217 N N . MET B 1 118 ? 31.879 -41.359 -13.692 1.00 24.07 170 MET B N 1
ATOM 2218 C CA . MET B 1 118 ? 30.485 -41.754 -13.492 1.00 26.13 170 MET B CA 1
ATOM 2219 C C . MET B 1 118 ? 29.772 -42.043 -14.798 1.00 22.98 170 MET B C 1
ATOM 2220 O O . MET B 1 118 ? 29.016 -43.023 -14.905 1.00 22.99 170 MET B O 1
ATOM 2225 N N . ALA B 1 119 ? 29.987 -41.177 -15.786 1.00 23.18 171 ALA B N 1
ATOM 2226 C CA . ALA B 1 119 ? 29.297 -41.317 -17.062 1.00 24.40 171 ALA B CA 1
ATOM 2227 C C . ALA B 1 119 ? 29.744 -42.596 -17.751 1.00 26.11 171 ALA B C 1
ATOM 2228 O O . ALA B 1 119 ? 28.933 -43.294 -18.357 1.00 25.30 171 ALA B O 1
ATOM 2230 N N . THR B 1 120 ? 31.036 -42.892 -17.662 1.00 26.50 172 THR B N 1
ATOM 2231 C CA . THR B 1 120 ? 31.565 -44.138 -18.210 1.00 28.87 172 THR B CA 1
ATOM 2232 C C . THR B 1 120 ? 31.016 -45.373 -17.502 1.00 28.87 172 THR B C 1
ATOM 2233 O O . THR B 1 120 ? 30.672 -46.356 -18.163 1.00 26.41 172 THR B O 1
ATOM 2237 N N . TYR B 1 121 ? 30.922 -45.327 -16.174 1.00 28.76 173 TYR B N 1
ATOM 2238 C CA . TYR B 1 121 ? 30.379 -46.472 -15.429 1.00 23.92 173 TYR B CA 1
ATOM 2239 C C . TYR B 1 121 ? 28.877 -46.649 -15.753 1.00 27.59 173 TYR B C 1
ATOM 2240 O O . TYR B 1 121 ? 28.393 -47.771 -15.915 1.00 27.12 173 TYR B O 1
ATOM 2249 N N . LEU B 1 122 ? 28.146 -45.540 -15.848 1.00 24.61 174 LEU B N 1
ATOM 2250 C CA . LEU B 1 122 ? 26.738 -45.588 -16.246 1.00 26.40 174 LEU B CA 1
ATOM 2251 C C . LEU B 1 122 ? 26.592 -46.237 -17.628 1.00 29.10 174 LEU B C 1
ATOM 2252 O O . LEU B 1 122 ? 25.791 -47.163 -17.824 1.00 29.82 174 LEU B O 1
ATOM 2257 N N . ASN B 1 123 ? 27.382 -45.759 -18.588 1.00 28.08 175 ASN B N 1
ATOM 2258 C CA . ASN B 1 123 ? 27.365 -46.290 -19.940 1.00 35.99 175 ASN B CA 1
ATOM 2259 C C . ASN B 1 123 ? 27.787 -47.756 -20.059 1.00 36.54 175 ASN B C 1
ATOM 2260 O O . ASN B 1 123 ? 27.114 -48.544 -20.733 1.00 36.66 175 ASN B O 1
ATOM 2265 N N . ASP B 1 124 ? 28.900 -48.124 -19.429 1.00 33.08 176 ASP B N 1
ATOM 2266 C CA . ASP B 1 124 ? 29.464 -49.455 -19.638 1.00 34.33 176 ASP B CA 1
ATOM 2267 C C . ASP B 1 124 ? 28.816 -50.524 -18.731 1.00 34.72 176 ASP B C 1
ATOM 2268 O O . ASP B 1 124 ? 28.702 -51.692 -19.118 1.00 35.81 176 ASP B O 1
ATOM 2273 N N . HIS B 1 125 ? 28.379 -50.139 -17.536 1.00 30.68 177 HIS B N 1
ATOM 2274 C CA . HIS B 1 125 ? 27.950 -51.135 -16.551 1.00 31.17 177 HIS B CA 1
ATOM 2275 C C . HIS B 1 125 ? 26.523 -51.025 -16.005 1.00 34.95 177 HIS B C 1
ATOM 2276 O O . HIS B 1 125 ? 26.041 -51.964 -15.383 1.00 39.40 177 HIS B O 1
ATOM 2283 N N . LEU B 1 126 ? 25.861 -49.891 -16.204 1.00 27.96 178 LEU B N 1
ATOM 2284 C CA . LEU B 1 126 ? 24.519 -49.707 -15.644 1.00 29.17 178 LEU B CA 1
ATOM 2285 C C . LEU B 1 126 ? 23.440 -49.634 -16.722 1.00 32.69 178 LEU B C 1
ATOM 2286 O O . LEU B 1 126 ? 22.327 -50.135 -16.537 1.00 29.90 178 LEU B O 1
ATOM 2291 N N . GLU B 1 127 ? 23.780 -49.005 -17.842 1.00 33.05 179 GLU B N 1
ATOM 2292 C CA . GLU B 1 127 ? 22.890 -48.917 -19.000 1.00 38.85 179 GLU B CA 1
ATOM 2293 C C . GLU B 1 127 ? 22.278 -50.260 -19.481 1.00 40.63 179 GLU B C 1
ATOM 2294 O O . GLU B 1 127 ? 21.071 -50.317 -19.764 1.00 38.25 179 GLU B O 1
ATOM 2300 N N . PRO B 1 128 ? 23.096 -51.329 -19.589 1.00 42.51 180 PRO B N 1
ATOM 2301 C CA . PRO B 1 128 ? 22.503 -52.610 -19.996 1.00 46.95 180 PRO B CA 1
ATOM 2302 C C . PRO B 1 128 ? 21.376 -53.057 -19.066 1.00 45.68 180 PRO B C 1
ATOM 2303 O O . PRO B 1 128 ? 20.334 -53.481 -19.557 1.00 50.94 180 PRO B O 1
ATOM 2307 N N . TRP B 1 129 ? 21.573 -52.944 -17.757 1.00 40.03 181 TRP B N 1
ATOM 2308 C CA . TRP B 1 129 ? 20.512 -53.255 -16.800 1.00 38.46 181 TRP B CA 1
ATOM 2309 C C . TRP B 1 129 ? 19.290 -52.335 -16.928 1.00 35.73 181 TRP B C 1
ATOM 2310 O O . TRP B 1 129 ? 18.150 -52.805 -16.995 1.00 40.86 181 TRP B O 1
ATOM 2321 N N . ILE B 1 130 ? 19.520 -51.022 -16.956 1.00 31.26 182 ILE B N 1
ATOM 2322 C CA . ILE B 1 130 ? 18.430 -50.059 -17.069 1.00 29.56 182 ILE B CA 1
ATOM 2323 C C . ILE B 1 130 ? 17.504 -50.374 -18.269 1.00 35.47 182 ILE B C 1
ATOM 2324 O O . ILE B 1 130 ? 16.274 -50.319 -18.156 1.00 36.86 182 ILE B O 1
ATOM 2329 N N . GLN B 1 131 ? 18.096 -50.738 -19.402 1.00 37.53 183 GLN B N 1
ATOM 2330 C CA . GLN B 1 131 ? 17.328 -51.001 -20.612 1.00 41.60 183 GLN B CA 1
ATOM 2331 C C . GLN B 1 131 ? 16.541 -52.311 -20.531 1.00 45.40 183 GLN B C 1
ATOM 2332 O O . GLN B 1 131 ? 15.500 -52.461 -21.170 1.00 47.41 183 GLN B O 1
ATOM 2338 N N . GLU B 1 132 ? 17.030 -53.256 -19.736 1.00 42.91 184 GLU B N 1
ATOM 2339 C CA . GLU B 1 132 ? 16.322 -54.523 -19.556 1.00 50.27 184 GLU B CA 1
ATOM 2340 C C . GLU B 1 132 ? 15.264 -54.403 -18.461 1.00 53.37 184 GLU B C 1
ATOM 2341 O O . GLU B 1 132 ? 14.440 -55.304 -18.268 1.00 58.73 184 GLU B O 1
ATOM 2347 N N . ASN B 1 133 ? 15.284 -53.272 -17.762 1.00 45.80 185 ASN B N 1
ATOM 2348 C CA . ASN B 1 133 ? 14.394 -53.045 -16.633 1.00 45.05 185 ASN B CA 1
ATOM 2349 C C . ASN B 1 133 ? 13.434 -51.870 -16.817 1.00 44.54 185 ASN B C 1
ATOM 2350 O O . ASN B 1 133 ? 12.958 -51.268 -15.855 1.00 43.38 185 ASN B O 1
ATOM 2355 N N . GLY B 1 134 ? 13.151 -51.548 -18.071 1.00 44.62 186 GLY B N 1
ATOM 2356 C CA . GLY B 1 134 ? 12.116 -50.585 -18.379 1.00 44.03 186 GLY B CA 1
ATOM 2357 C C . GLY B 1 134 ? 12.610 -49.171 -18.525 1.00 40.94 186 GLY B C 1
ATOM 2358 O O . GLY B 1 134 ? 11.809 -48.245 -18.575 1.00 40.82 186 GLY B O 1
ATOM 2359 N N . GLY B 1 135 ? 13.927 -48.989 -18.559 1.00 37.35 187 GLY B N 1
ATOM 2360 C CA . GLY B 1 135 ? 14.502 -47.680 -18.818 1.00 32.67 187 GLY B CA 1
ATOM 2361 C C . GLY B 1 135 ? 14.275 -46.641 -17.735 1.00 36.70 187 GLY B C 1
ATOM 2362 O O . GLY B 1 135 ? 13.612 -46.896 -16.730 1.00 35.39 187 GLY B O 1
ATOM 2363 N N . TRP B 1 136 ? 14.854 -45.461 -17.935 1.00 31.94 188 TRP B N 1
ATOM 2364 C CA . TRP B 1 136 ? 14.719 -44.381 -16.965 1.00 28.21 188 TRP B CA 1
ATOM 2365 C C . TRP B 1 136 ? 13.254 -43.948 -16.780 1.00 35.28 188 TRP B C 1
ATOM 2366 O O . TRP B 1 136 ? 12.864 -43.524 -15.692 1.00 32.11 188 TRP B O 1
ATOM 2377 N N . ASP B 1 137 ? 12.449 -44.088 -17.835 1.00 34.58 189 ASP B N 1
ATOM 2378 C CA . ASP B 1 137 ? 11.022 -43.790 -17.763 1.00 44.32 189 ASP B CA 1
ATOM 2379 C C . ASP B 1 137 ? 10.320 -44.616 -16.686 1.00 41.77 189 ASP B C 1
ATOM 2380 O O . ASP B 1 137 ? 9.421 -44.134 -15.999 1.00 40.92 189 ASP B O 1
ATOM 2385 N N . THR B 1 138 ? 10.738 -45.864 -16.532 1.00 38.54 190 THR B N 1
ATOM 2386 C CA . THR B 1 138 ? 10.200 -46.687 -15.465 1.00 45.82 190 THR B CA 1
ATOM 2387 C C . THR B 1 138 ? 10.636 -46.177 -14.093 1.00 42.66 190 THR B C 1
ATOM 2388 O O . THR B 1 138 ? 9.849 -46.168 -13.154 1.00 40.91 190 THR B O 1
ATOM 2392 N N . PHE B 1 139 ? 11.884 -45.730 -13.977 1.00 37.80 191 PHE B N 1
ATOM 2393 C CA . PHE B 1 139 ? 12.340 -45.126 -12.728 1.00 34.25 191 PHE B CA 1
ATOM 2394 C C . PHE B 1 139 ? 11.492 -43.913 -12.373 1.00 40.34 191 PHE B C 1
ATOM 2395 O O . PHE B 1 139 ? 11.115 -43.726 -11.213 1.00 43.43 191 PHE B O 1
ATOM 2403 N N . VAL B 1 140 ? 11.208 -43.080 -13.371 1.00 38.07 192 VAL B N 1
ATOM 2404 C CA . VAL B 1 140 ? 10.332 -41.937 -13.164 1.00 40.94 192 VAL B CA 1
ATOM 2405 C C . VAL B 1 140 ? 8.975 -42.419 -12.647 1.00 39.09 192 VAL B C 1
ATOM 2406 O O . VAL B 1 140 ? 8.422 -41.820 -11.738 1.00 45.93 192 VAL B O 1
ATOM 2410 N N . GLU B 1 141 ? 8.482 -43.528 -13.200 1.00 43.56 193 GLU B N 1
ATOM 2411 C CA . GLU B 1 141 ? 7.227 -44.152 -12.754 1.00 53.66 193 GLU B CA 1
ATOM 2412 C C . GLU B 1 141 ? 7.298 -44.610 -11.291 1.00 58.08 193 GLU B C 1
ATOM 2413 O O . GLU B 1 141 ? 6.391 -44.328 -10.501 1.00 61.14 193 GLU B O 1
ATOM 2419 N N . LEU B 1 142 ? 8.381 -45.310 -10.938 1.00 49.51 194 LEU B N 1
ATOM 2420 C CA . LEU B 1 142 ? 8.552 -45.862 -9.593 1.00 54.25 194 LEU B CA 1
ATOM 2421 C C . LEU B 1 142 ? 8.721 -44.783 -8.533 1.00 53.78 194 LEU B C 1
ATOM 2422 O O . LEU B 1 142 ? 8.198 -44.912 -7.424 1.00 58.91 194 LEU B O 1
ATOM 2427 N N . TYR B 1 143 ? 9.468 -43.735 -8.861 1.00 49.21 195 TYR B N 1
ATOM 2428 C CA . TYR B 1 143 ? 9.682 -42.652 -7.909 1.00 53.84 195 TYR B CA 1
ATOM 2429 C C . TYR B 1 143 ? 8.383 -41.921 -7.588 1.00 57.72 195 TYR B C 1
ATOM 2430 O O . TYR B 1 143 ? 8.125 -41.588 -6.431 1.00 62.53 195 TYR B O 1
ATOM 2454 N N . ALA C 2 3 ? -2.429 -7.354 -22.719 1.00 48.84 2 ALA C N 1
ATOM 2455 C CA . ALA C 2 3 ? -1.045 -7.768 -22.850 1.00 46.70 2 ALA C CA 1
ATOM 2456 C C . ALA C 2 3 ? -0.119 -6.594 -22.526 1.00 47.84 2 ALA C C 1
ATOM 2457 O O . ALA C 2 3 ? 0.753 -6.726 -21.678 1.00 42.51 2 ALA C O 1
ATOM 2459 N N . ARG C 2 4 ? -0.330 -5.442 -23.169 1.00 47.68 3 ARG C N 1
ATOM 2460 C CA . ARG C 2 4 ? 0.500 -4.271 -22.882 1.00 48.30 3 ARG C CA 1
ATOM 2461 C C . ARG C 2 4 ? 0.291 -3.851 -21.437 1.00 46.73 3 ARG C C 1
ATOM 2462 O O . ARG C 2 4 ? 1.241 -3.481 -20.739 1.00 39.82 3 ARG C O 1
ATOM 2480 N N . ILE C 2 6 ? 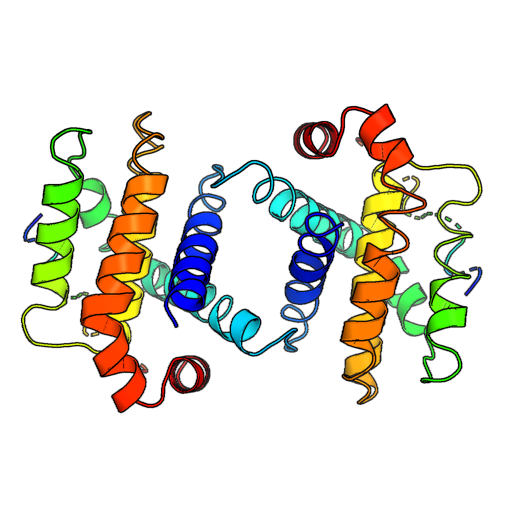-0.508 -5.882 -18.510 1.00 41.25 5 ILE C N 1
ATOM 2481 C CA . ILE C 2 6 ? 0.390 -6.859 -17.911 1.00 41.39 5 ILE C CA 1
ATOM 2482 C C . ILE C 2 6 ? 1.848 -6.421 -18.022 1.00 39.52 5 ILE C C 1
ATOM 2483 O O . ILE C 2 6 ? 2.555 -6.385 -17.016 1.00 42.18 5 ILE C O 1
ATOM 2488 N N . GLY C 2 7 ? 2.281 -6.083 -19.239 1.00 35.21 6 GLY C N 1
ATOM 2489 C CA . GLY C 2 7 ? 3.657 -5.671 -19.481 1.00 36.21 6 GLY C CA 1
ATOM 2490 C C . GLY C 2 7 ? 4.106 -4.500 -18.619 1.00 34.18 6 GLY C C 1
ATOM 2491 O O . GLY C 2 7 ? 5.153 -4.577 -17.972 1.00 36.75 6 GLY C O 1
ATOM 2492 N N . ALA C 2 8 ? 3.310 -3.431 -18.589 1.00 35.92 7 ALA C N 1
ATOM 2493 C CA . ALA C 2 8 ? 3.621 -2.245 -17.785 1.00 39.39 7 ALA C CA 1
ATOM 2494 C C . ALA C 2 8 ? 3.436 -2.541 -16.308 1.00 45.08 7 ALA C C 1
ATOM 2495 O O . ALA C 2 8 ? 4.098 -1.942 -15.451 1.00 40.57 7 ALA C O 1
ATOM 2523 N N . ARG C 2 11 ? 6.570 -4.398 -15.357 1.00 37.75 10 ARG C N 1
ATOM 2524 C CA . ARG C 2 11 ? 7.693 -3.464 -15.326 1.00 38.16 10 ARG C CA 1
ATOM 2525 C C . ARG C 2 11 ? 7.684 -2.773 -13.981 1.00 44.95 10 ARG C C 1
ATOM 2526 O O . ARG C 2 11 ? 8.704 -2.707 -13.289 1.00 43.46 10 ARG C O 1
ATOM 2546 N N . MET C 2 13 ? 6.633 -4.143 -10.861 1.00 48.74 12 MET C N 1
ATOM 2547 C CA . MET C 2 13 ? 7.292 -5.210 -10.098 1.00 48.97 12 MET C CA 1
ATOM 2548 C C . MET C 2 13 ? 8.789 -5.360 -10.366 1.00 51.07 12 MET C C 1
ATOM 2549 O O . MET C 2 13 ? 9.569 -5.553 -9.437 1.00 49.43 12 MET C O 1
ATOM 2554 N N . ALA C 2 14 ? 9.176 -5.288 -11.635 1.00 41.02 13 ALA C N 1
ATOM 2555 C CA . ALA C 2 14 ? 10.565 -5.530 -12.043 1.00 40.42 13 ALA C CA 1
ATOM 2556 C C . ALA C 2 14 ? 11.487 -4.419 -11.529 1.00 51.19 13 ALA C C 1
ATOM 2557 O O . ALA C 2 14 ? 12.595 -4.678 -11.072 1.00 47.73 13 ALA C O 1
ATOM 2559 N N . ASP C 2 15 ? 11.016 -3.180 -11.614 1.00 46.20 14 ASP C N 1
ATOM 2560 C CA . ASP C 2 15 ? 11.755 -2.034 -11.090 1.00 56.43 14 ASP C CA 1
ATOM 2561 C C . ASP C 2 15 ? 11.582 -1.983 -9.581 1.00 61.16 14 ASP C C 1
ATOM 2562 O O . ASP C 2 15 ? 12.276 -1.248 -8.886 1.00 67.40 14 ASP C O 1
ATOM 2575 N N . LEU C 2 17 ? 11.852 -5.256 -7.701 1.00 52.48 16 LEU C N 1
ATOM 2576 C CA . LEU C 2 17 ? 12.965 -6.201 -7.674 1.00 54.19 16 LEU C CA 1
ATOM 2577 C C . LEU C 2 17 ? 14.332 -5.554 -7.910 1.00 56.96 16 LEU C C 1
ATOM 2578 O O . LEU C 2 17 ? 15.304 -5.866 -7.212 1.00 58.19 16 LEU C O 1
ATOM 2583 N N . ASN C 2 18 ? 14.409 -4.669 -8.898 1.00 52.26 17 ASN C N 1
ATOM 2584 C CA . ASN C 2 18 ? 15.698 -4.169 -9.357 1.00 54.09 17 ASN C CA 1
ATOM 2585 C C . ASN C 2 18 ? 16.400 -3.314 -8.302 1.00 67.02 17 ASN C C 1
ATOM 2586 O O . ASN C 2 18 ? 17.619 -3.162 -8.323 1.00 67.28 17 ASN C O 1
ATOM 2597 N N . GLN C 2 20 ? 17.578 -3.774 -4.925 1.00 85.98 19 GLN C N 1
ATOM 2598 C CA . GLN C 2 20 ? 18.665 -4.656 -4.489 1.00 87.24 19 GLN C CA 1
ATOM 2599 C C . GLN C 2 20 ? 19.700 -4.988 -5.572 1.00 84.13 19 GLN C C 1
ATOM 2600 O O . GLN C 2 20 ? 20.829 -5.359 -5.259 1.00 84.54 19 GLN C O 1
ATOM 2606 N N . TYR C 2 21 ? 19.315 -4.872 -6.839 1.00 81.00 20 TYR C N 1
ATOM 2607 C CA . TYR C 2 21 ? 20.256 -5.088 -7.935 1.00 77.74 20 TYR C CA 1
ATOM 2608 C C . TYR C 2 21 ? 21.013 -3.804 -8.263 1.00 79.39 20 TYR C C 1
ATOM 2609 O O . TYR C 2 21 ? 22.083 -3.843 -8.873 1.00 75.48 20 TYR C O 1
ATOM 2637 N N . ALA D 2 3 ? 37.428 -47.560 1.652 1.00 54.09 2 ALA D N 1
ATOM 2638 C CA . ALA D 2 3 ? 36.467 -47.324 0.576 1.00 49.26 2 ALA D CA 1
ATOM 2639 C C . ALA D 2 3 ? 35.585 -48.529 0.261 1.00 51.29 2 ALA D C 1
ATOM 2640 O O . ALA D 2 3 ? 34.376 -48.381 0.017 1.00 43.93 2 ALA D O 1
ATOM 2642 N N . ARG D 2 4 ? 36.193 -49.709 0.223 1.00 54.54 3 ARG D N 1
ATOM 2643 C CA A ARG D 2 4 ? 35.458 -50.951 0.016 0.41 55.34 3 ARG D CA 1
ATOM 2644 C CA B ARG D 2 4 ? 35.440 -50.936 0.003 0.59 55.37 3 ARG D CA 1
ATOM 2645 C C . ARG D 2 4 ? 34.397 -51.073 1.100 1.00 52.65 3 ARG D C 1
ATOM 2646 O O . ARG D 2 4 ? 33.244 -51.433 0.828 1.00 46.69 3 ARG D O 1
ATOM 2671 N N . ILE D 2 6 ? 32.813 -48.436 3.252 1.00 51.77 5 ILE D N 1
ATOM 2672 C CA . ILE D 2 6 ? 31.898 -47.413 2.731 1.00 50.84 5 ILE D CA 1
ATOM 2673 C C . ILE D 2 6 ? 30.968 -47.952 1.651 1.00 50.66 5 ILE D C 1
ATOM 2674 O O . ILE D 2 6 ? 29.755 -47.789 1.742 1.00 44.31 5 ILE D O 1
ATOM 2679 N N . GLY D 2 7 ? 31.541 -48.608 0.648 1.00 42.29 6 GLY D N 1
ATOM 2680 C CA . GLY D 2 7 ? 30.770 -49.174 -0.441 1.00 38.66 6 GLY D CA 1
ATOM 2681 C C . GLY D 2 7 ? 29.780 -50.244 -0.010 1.00 40.27 6 GLY D C 1
ATOM 2682 O O . GLY D 2 7 ? 28.645 -50.286 -0.513 1.00 37.53 6 GLY D O 1
ATOM 2683 N N . ALA D 2 8 ? 30.214 -51.110 0.905 1.00 42.20 7 ALA D N 1
ATOM 2684 C CA . ALA D 2 8 ? 29.372 -52.177 1.450 1.00 43.73 7 ALA D CA 1
ATOM 2685 C C . ALA D 2 8 ? 28.368 -51.584 2.425 1.00 59.01 7 ALA D C 1
ATOM 2686 O O . ALA D 2 8 ? 27.235 -52.054 2.529 1.00 46.86 7 ALA D O 1
ATOM 2707 N N . ARG D 2 11 ? 25.769 -50.022 0.006 1.00 38.66 10 ARG D N 1
ATOM 2708 C CA . ARG D 2 11 ? 24.960 -51.100 -0.560 1.00 38.94 10 ARG D CA 1
ATOM 2709 C C . ARG D 2 11 ? 23.851 -51.505 0.409 1.00 44.55 10 ARG D C 1
ATOM 2710 O O . ARG D 2 11 ? 22.694 -51.686 0.009 1.00 41.99 10 ARG D O 1
ATOM 2730 N N . MET D 2 13 ? 22.147 -49.366 2.999 1.00 49.47 12 MET D N 1
ATOM 2731 C CA . MET D 2 13 ? 21.307 -48.221 2.650 1.00 53.37 12 MET D CA 1
ATOM 2732 C C . MET D 2 13 ? 20.569 -48.348 1.315 1.00 50.71 12 MET D C 1
ATOM 2733 O O . MET D 2 13 ? 19.377 -48.075 1.236 1.00 50.10 12 MET D O 1
ATOM 2738 N N . ALA D 2 14 ? 21.281 -48.750 0.269 1.00 41.09 13 ALA D N 1
ATOM 2739 C CA . ALA D 2 14 ? 20.696 -48.802 -1.067 1.00 37.95 13 ALA D CA 1
ATOM 2740 C C . ALA D 2 14 ? 19.646 -49.897 -1.192 1.00 39.65 13 ALA D C 1
ATOM 2741 O O . ALA D 2 14 ? 18.584 -49.681 -1.768 1.00 45.34 13 ALA D O 1
ATOM 2743 N N . ASP D 2 15 ? 19.954 -51.072 -0.663 1.00 41.75 14 ASP D N 1
ATOM 2744 C CA . ASP D 2 15 ? 19.029 -52.197 -0.701 1.00 48.21 14 ASP D CA 1
ATOM 2745 C C . ASP D 2 15 ? 17.844 -51.987 0.247 1.00 54.87 14 ASP D C 1
ATOM 2746 O O . ASP D 2 15 ? 16.764 -52.547 0.042 1.00 53.24 14 ASP D O 1
ATOM 2759 N N . LEU D 2 17 ? 16.452 -48.488 0.672 1.00 48.25 16 LEU D N 1
ATOM 2760 C CA . LEU D 2 17 ? 15.875 -47.593 -0.336 1.00 45.97 16 LEU D CA 1
ATOM 2761 C C . LEU D 2 17 ? 15.189 -48.360 -1.456 1.00 49.06 16 LEU D C 1
ATOM 2762 O O . LEU D 2 17 ? 14.101 -47.978 -1.906 1.00 52.51 16 LEU D O 1
ATOM 2767 N N . ASN D 2 18 ? 15.819 -49.444 -1.898 1.00 48.18 17 ASN D N 1
ATOM 2768 C CA . ASN D 2 18 ? 15.246 -50.249 -2.965 1.00 51.88 17 ASN D CA 1
ATOM 2769 C C . ASN D 2 18 ? 13.885 -50.805 -2.553 1.00 59.36 17 ASN D C 1
ATOM 2770 O O . ASN D 2 18 ? 13.012 -51.021 -3.394 1.00 57.70 17 ASN D O 1
ATOM 2781 N N . GLN D 2 20 ? 10.813 -49.161 -1.501 1.00 70.24 19 GLN D N 1
ATOM 2782 C CA . GLN D 2 20 ? 9.954 -48.377 -2.391 1.00 72.33 19 GLN D CA 1
ATOM 2783 C C . GLN D 2 20 ? 10.149 -48.583 -3.905 1.00 66.34 19 GLN D C 1
ATOM 2784 O O . GLN D 2 20 ? 9.275 -48.217 -4.693 1.00 67.21 19 GLN D O 1
ATOM 2790 N N . TYR D 2 21 ? 11.277 -49.160 -4.313 1.00 58.73 20 TYR D N 1
ATOM 2791 C CA . TYR D 2 21 ? 11.506 -49.459 -5.729 1.00 55.11 20 TYR D CA 1
ATOM 2792 C C . TYR D 2 21 ? 11.267 -50.939 -6.054 1.00 59.80 20 TYR D C 1
ATOM 2793 O O . TYR D 2 21 ? 11.411 -51.357 -7.206 1.00 60.09 20 TYR D O 1
#

Organism: Homo sapiens (NCBI:txid9606)

Nearest PDB structures (foldseek):
  6uvh-assembly2_C  TM=9.883E-01  e=7.257E-18  Homo sapiens
  5fmk-assembly1_A-2  TM=9.650E-01  e=7.652E-18  Homo sapiens
  5fmj-assembly1_A-2  TM=9.739E-01  e=2.732E-17  Homo sapiens
  4a1w-assembly2_C  TM=9.798E-01  e=8.317E-17  Homo sapiens
  6uvf-assembly5_I  TM=9.421E-01  e=6.728E-17  Homo sapiens

Solvent-accessible surface area: 14766 Å² total

GO terms:
  GO:0005515 protein binding (F, IPI)
  GO:0042802 identical protein binding (F, IPI)
  GO:1901029 negative regulation of mitochondrial outer membrane permeabilization involved in apoptotic signaling pathway (P, IDA)
  GO:0090201 negative regulation of release of cytochrome c from mitochondria (P, IDA)
  GO:0005741 mitochondrial outer membrane (C, IDA)
  GO:0043066 negative regulation of apoptotic process (P, IDA)
  GO:2001243 negative regulation of intrinsic apoptotic signaling pathway (P, IDA)
  GO:0010507 negative regulation of autophagy (P, TAS)
  GO:0043066 negative regulation of apoptotic process (P, IMP)
  GO:2000811 negative regulation of anoikis (P, IMP)
  GO:0051434 BH3 domain binding (F, IPI)
  GO:1902042 negative regulation of extrinsic apoptotic signaling pathway via death domain receptors (P, IDA)
  GO:0034097 response to cytokine (P, IDA)
  GO:0001836 release of cytochrome c from mitochondria (P, IDA)
  GO:0005739 mitochondrion (C, IDA)
  GO:0046902 regulation of mitochondrial membrane permeability (P, IDA)
  GO:0051881 regulation of mitochondrial membrane potential (P, IDA)
  GO:0005813 centrosome (C, IDA)
  GO:1902236 negative regulation of endoplasmic reticulum stress-induced intrinsic apoptotic signaling pathway (P, IDA)
  GO:0032465 regulation of cytokinesis (P, IMP)